Protein AF-A0A0R1K5S3-F1 (afdb_monomer)

Sequence (191 aa):
MNSLLDLNTSNKFGFLIVGIFLMSLLTSMNFLKNDAQYNEYFMQKISNYWLYFIMQALTLFLVTLFSAIVVFLFSFMLSSDIIVDLVAIMSLATTGFVGVGIAFLCKPQWNKHPYAGQMGIILLVYVALAGSSIDLLHYVSWFLPPVSQMITIFQEQTSIRALIPTAIQQFVYACVLIVLSGTFYEKKLSN

Mean predicted aligned error: 9.56 Å

pLDDT: mean 73.59, std 13.98, range [34.41, 93.06]

Structure (mmCIF, N/CA/C/O backbone):
data_AF-A0A0R1K5S3-F1
#
_entry.id   AF-A0A0R1K5S3-F1
#
loop_
_atom_site.group_PDB
_atom_site.id
_atom_site.type_symbol
_atom_site.label_atom_id
_atom_site.label_alt_id
_atom_site.label_comp_id
_atom_site.label_asym_id
_atom_site.label_entity_id
_atom_site.label_seq_id
_atom_site.pdbx_PDB_ins_code
_atom_site.Cartn_x
_atom_site.Cartn_y
_atom_site.Cartn_z
_atom_site.occupancy
_atom_site.B_iso_or_equiv
_atom_site.auth_seq_id
_atom_site.auth_comp_id
_atom_site.auth_asym_id
_atom_site.auth_atom_id
_atom_site.pdbx_PDB_model_num
ATOM 1 N N . MET A 1 1 ? 33.961 11.547 -7.024 1.00 34.41 1 MET A N 1
ATOM 2 C CA . MET A 1 1 ? 32.799 11.925 -6.195 1.00 34.41 1 MET A 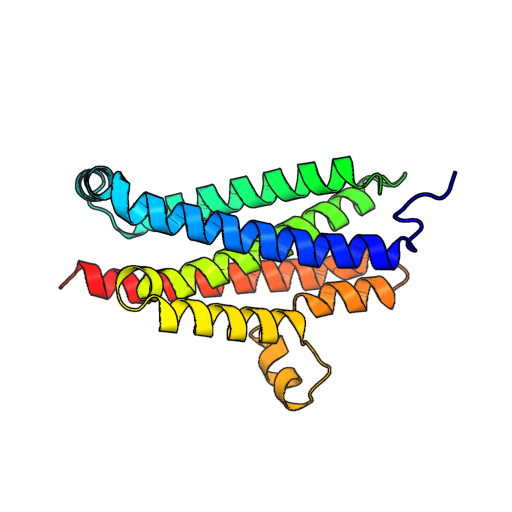CA 1
ATOM 3 C C . MET A 1 1 ? 31.857 10.733 -6.239 1.00 34.41 1 MET A C 1
ATOM 5 O O . MET A 1 1 ? 31.110 10.590 -7.194 1.00 34.41 1 MET A O 1
ATOM 9 N N . ASN A 1 2 ? 32.039 9.788 -5.313 1.00 36.25 2 ASN A N 1
ATOM 10 C CA . ASN A 1 2 ? 31.316 8.516 -5.326 1.00 36.25 2 ASN A CA 1
ATOM 11 C C . ASN A 1 2 ? 29.890 8.777 -4.844 1.00 36.25 2 ASN A C 1
ATOM 13 O O . ASN A 1 2 ? 29.675 9.081 -3.672 1.00 36.25 2 ASN A O 1
ATOM 17 N N . SER A 1 3 ? 28.943 8.727 -5.780 1.00 43.19 3 SER A N 1
ATOM 18 C CA . SER A 1 3 ? 27.515 8.779 -5.491 1.00 43.19 3 SER A CA 1
ATOM 19 C C . SER A 1 3 ? 27.174 7.612 -4.568 1.00 43.19 3 SER A C 1
ATOM 21 O O . SER A 1 3 ? 27.346 6.454 -4.938 1.00 43.19 3 SER A O 1
ATOM 23 N N . LEU A 1 4 ? 26.694 7.910 -3.363 1.00 39.56 4 LEU A N 1
ATOM 24 C CA . LEU A 1 4 ? 26.298 6.919 -2.356 1.00 39.56 4 LEU A CA 1
ATOM 25 C C . LEU A 1 4 ? 25.154 5.986 -2.818 1.00 39.56 4 LEU A C 1
ATOM 27 O O . LEU A 1 4 ? 24.804 5.067 -2.087 1.00 39.56 4 LEU A O 1
ATOM 31 N N . LEU A 1 5 ? 24.602 6.173 -4.026 1.00 46.44 5 LEU A N 1
ATOM 32 C CA . LEU A 1 5 ? 23.555 5.342 -4.631 1.00 46.44 5 LEU A CA 1
ATOM 33 C C . LEU A 1 5 ? 23.748 5.195 -6.156 1.00 46.44 5 LEU A C 1
ATOM 35 O O . LEU A 1 5 ? 22.834 5.464 -6.944 1.00 46.44 5 LEU A O 1
ATOM 39 N N . ASP A 1 6 ? 24.918 4.732 -6.602 1.00 47.91 6 ASP A N 1
ATOM 40 C CA . ASP A 1 6 ? 25.118 4.294 -7.997 1.00 47.91 6 ASP A CA 1
ATOM 41 C C . ASP A 1 6 ? 24.520 2.892 -8.244 1.00 47.91 6 ASP A C 1
ATOM 43 O O . ASP A 1 6 ? 25.167 1.942 -8.676 1.00 47.91 6 ASP A O 1
ATOM 47 N N . LEU A 1 7 ? 23.254 2.734 -7.854 1.00 58.88 7 LEU A N 1
ATOM 48 C CA . LEU A 1 7 ? 22.485 1.516 -8.069 1.00 58.88 7 LEU A CA 1
ATOM 49 C C . LEU A 1 7 ? 21.918 1.503 -9.491 1.00 58.88 7 LEU A C 1
ATOM 51 O O . LEU A 1 7 ? 21.431 2.526 -9.986 1.00 58.88 7 LEU A O 1
ATOM 55 N N . ASN A 1 8 ? 21.919 0.317 -10.103 1.00 66.06 8 ASN A N 1
ATOM 56 C CA . ASN A 1 8 ? 21.232 0.055 -11.365 1.00 66.06 8 ASN A CA 1
ATOM 57 C C . ASN A 1 8 ? 19.755 0.497 -11.263 1.00 66.06 8 ASN A C 1
ATOM 59 O O . ASN A 1 8 ? 19.137 0.353 -10.203 1.00 66.06 8 ASN A O 1
ATOM 63 N N . THR A 1 9 ? 19.181 1.038 -12.340 1.00 67.19 9 THR A N 1
ATOM 64 C CA . THR A 1 9 ? 17.807 1.588 -12.376 1.00 67.19 9 THR A CA 1
ATOM 65 C C . THR A 1 9 ? 16.760 0.582 -11.896 1.00 67.19 9 THR A C 1
ATOM 67 O O . THR A 1 9 ? 15.819 0.957 -11.200 1.00 67.19 9 THR A O 1
ATOM 70 N N . SER A 1 10 ? 16.986 -0.706 -12.169 1.00 66.56 10 SER A N 1
ATOM 71 C CA . SER A 1 10 ? 16.173 -1.818 -11.665 1.00 66.56 10 SER A CA 1
ATOM 72 C C . SER A 1 10 ? 16.149 -1.920 -10.133 1.00 66.56 10 SER A C 1
ATOM 74 O O . SER A 1 10 ? 15.085 -2.010 -9.518 1.00 66.56 10 SER A O 1
ATOM 76 N N . ASN A 1 11 ? 17.311 -1.794 -9.489 1.00 68.69 11 ASN A N 1
ATOM 77 C CA . ASN A 1 11 ? 17.414 -1.838 -8.031 1.00 68.69 11 ASN A CA 1
ATOM 78 C C . ASN A 1 11 ? 16.800 -0.587 -7.392 1.00 68.69 11 ASN A C 1
ATOM 80 O O . ASN A 1 11 ? 16.129 -0.693 -6.368 1.00 68.69 11 ASN A O 1
ATOM 84 N N . LYS A 1 12 ? 16.981 0.589 -8.011 1.00 71.75 12 LYS A N 1
ATOM 85 C CA . LYS A 1 12 ? 16.368 1.847 -7.549 1.00 71.75 12 LYS A CA 1
ATOM 86 C C . LYS A 1 12 ? 14.846 1.744 -7.517 1.00 71.75 12 LYS A C 1
ATOM 88 O O . LYS A 1 12 ? 14.242 2.071 -6.500 1.00 71.75 12 LYS A O 1
ATOM 93 N N . PHE A 1 13 ? 14.237 1.223 -8.579 1.00 73.81 13 PHE A N 1
ATOM 94 C CA . PHE A 1 13 ? 12.790 1.033 -8.632 1.00 73.81 13 PHE A CA 1
ATOM 95 C C . PHE A 1 13 ? 12.287 0.020 -7.595 1.00 73.81 13 PHE A C 1
ATOM 97 O O . PHE A 1 13 ? 11.309 0.291 -6.902 1.00 73.81 13 PHE A O 1
ATOM 104 N N . GLY A 1 14 ? 12.998 -1.098 -7.401 1.00 74.75 14 GLY A N 1
ATOM 105 C CA . GLY A 1 14 ? 12.676 -2.064 -6.345 1.00 74.75 14 GLY A CA 1
ATOM 106 C C . GLY A 1 14 ? 12.698 -1.447 -4.941 1.00 74.75 14 GLY A C 1
ATOM 107 O O . GLY A 1 14 ? 11.768 -1.648 -4.159 1.00 74.75 14 GLY A O 1
ATOM 108 N N . PHE A 1 15 ? 13.707 -0.624 -4.633 1.00 78.25 15 PHE A N 1
ATOM 109 C CA . PHE A 1 15 ? 13.763 0.112 -3.365 1.00 78.25 15 PHE A CA 1
ATOM 110 C C . PHE A 1 15 ? 12.626 1.129 -3.218 1.00 78.25 15 PHE A C 1
ATOM 112 O O . PHE A 1 15 ? 12.093 1.271 -2.119 1.00 78.25 15 PHE A O 1
ATOM 119 N N . LEU A 1 16 ? 12.222 1.807 -4.296 1.00 83.75 16 LEU A N 1
ATOM 120 C CA . LEU A 1 16 ? 11.095 2.746 -4.270 1.00 83.75 16 LEU A CA 1
ATOM 121 C C . LEU A 1 16 ? 9.767 2.034 -3.996 1.00 83.75 16 LEU A C 1
ATOM 123 O O . LEU A 1 16 ? 8.981 2.529 -3.192 1.00 83.75 16 LEU A O 1
ATOM 127 N N . ILE A 1 17 ? 9.546 0.858 -4.592 1.00 83.12 17 ILE A N 1
ATOM 128 C CA . ILE A 1 17 ? 8.372 0.010 -4.333 1.00 83.12 17 ILE A CA 1
ATOM 129 C C . ILE A 1 17 ? 8.308 -0.385 -2.851 1.00 83.12 17 ILE A C 1
ATOM 131 O O . ILE A 1 17 ? 7.287 -0.178 -2.193 1.00 83.12 17 ILE A O 1
ATOM 135 N N . VAL A 1 18 ? 9.398 -0.922 -2.292 1.00 82.31 18 VAL A N 1
ATOM 136 C CA . VAL A 1 18 ? 9.433 -1.319 -0.872 1.00 82.31 18 VAL A CA 1
ATOM 137 C C . VAL A 1 18 ? 9.291 -0.098 0.041 1.00 82.31 18 VAL A C 1
ATOM 139 O O . VAL A 1 18 ? 8.560 -0.136 1.031 1.00 82.31 18 VAL A O 1
ATOM 142 N N . GLY A 1 19 ? 9.957 1.003 -0.307 1.00 82.19 19 GLY A N 1
ATOM 143 C CA . GLY A 1 19 ? 9.910 2.253 0.440 1.00 82.19 19 GLY A CA 1
ATOM 144 C C . GLY A 1 19 ? 8.501 2.830 0.508 1.00 82.19 19 GLY A C 1
ATOM 145 O O . GLY A 1 19 ? 8.025 3.138 1.600 1.00 82.19 19 GLY A O 1
ATOM 146 N N . ILE A 1 20 ? 7.799 2.923 -0.626 1.00 88.06 20 ILE A N 1
ATOM 147 C CA . ILE A 1 20 ? 6.444 3.477 -0.650 1.00 88.06 20 ILE A CA 1
ATOM 148 C C . ILE A 1 20 ? 5.429 2.558 0.022 1.00 88.06 20 ILE A C 1
ATOM 150 O O . ILE A 1 20 ? 4.524 3.045 0.698 1.00 88.06 20 ILE A O 1
ATOM 154 N N . PHE A 1 21 ? 5.612 1.241 -0.091 1.00 86.75 21 PHE A N 1
ATOM 155 C CA . PHE A 1 21 ? 4.811 0.266 0.638 1.00 86.75 21 PHE A CA 1
ATOM 156 C C . PHE A 1 21 ? 4.902 0.495 2.153 1.00 86.75 21 PHE A C 1
ATOM 158 O O . PHE A 1 21 ? 3.881 0.689 2.816 1.00 86.75 21 PHE A O 1
ATOM 165 N N . LEU A 1 22 ? 6.124 0.529 2.698 1.00 84.81 22 LEU A N 1
ATOM 166 C CA . LEU A 1 22 ? 6.355 0.722 4.132 1.00 84.81 22 LEU A CA 1
ATOM 167 C C . LEU A 1 22 ? 5.925 2.114 4.601 1.00 84.81 22 LEU A C 1
ATOM 169 O O . LEU A 1 22 ? 5.282 2.239 5.642 1.00 84.81 22 LEU A O 1
ATOM 173 N N . MET A 1 23 ? 6.235 3.159 3.831 1.00 86.56 23 MET A N 1
ATOM 174 C CA . MET A 1 23 ? 5.842 4.532 4.152 1.00 86.56 23 MET A CA 1
ATOM 175 C C . MET A 1 23 ? 4.318 4.669 4.205 1.00 86.56 23 MET A C 1
ATOM 177 O O . MET A 1 23 ? 3.783 5.227 5.165 1.00 86.56 23 MET A O 1
ATOM 181 N N . SER A 1 24 ? 3.617 4.124 3.209 1.00 89.50 24 SER A N 1
ATOM 182 C CA . SER A 1 24 ? 2.156 4.114 3.155 1.00 89.50 24 SER A CA 1
ATOM 183 C C . SER A 1 24 ? 1.547 3.348 4.327 1.00 89.50 24 SER A C 1
ATOM 185 O O . SER A 1 24 ? 0.648 3.862 4.996 1.00 89.50 24 SER A O 1
ATOM 187 N N . LEU A 1 25 ? 2.063 2.151 4.617 1.00 87.56 25 LEU A N 1
ATOM 188 C CA . LEU A 1 25 ? 1.632 1.331 5.745 1.00 87.56 25 LEU A CA 1
ATOM 189 C C . LEU A 1 25 ? 1.747 2.122 7.056 1.00 87.56 25 LEU A C 1
ATOM 191 O O . LEU A 1 25 ? 0.748 2.318 7.742 1.00 87.56 25 LEU A O 1
ATOM 195 N N . LEU A 1 26 ? 2.938 2.635 7.378 1.00 86.25 26 LEU A N 1
ATOM 196 C CA . LEU A 1 26 ? 3.192 3.362 8.626 1.00 86.25 26 LEU A CA 1
ATOM 197 C C . LEU A 1 26 ? 2.354 4.643 8.740 1.00 86.25 26 LEU A C 1
ATOM 199 O O . LEU A 1 26 ? 1.813 4.939 9.807 1.00 86.25 26 LEU A O 1
ATOM 203 N N . THR A 1 27 ? 2.201 5.382 7.639 1.00 86.81 27 THR A N 1
ATOM 204 C CA . THR A 1 27 ? 1.384 6.603 7.600 1.00 86.81 27 THR A CA 1
ATOM 205 C C . THR A 1 27 ? -0.088 6.280 7.838 1.00 86.81 27 THR A C 1
ATOM 207 O O . THR A 1 27 ? -0.738 6.923 8.661 1.00 86.81 27 THR A O 1
ATOM 210 N N . SER A 1 28 ? -0.598 5.234 7.187 1.00 88.81 28 SER A N 1
ATOM 211 C CA . SER A 1 28 ? -1.982 4.777 7.336 1.00 88.81 28 SER A CA 1
ATOM 212 C C . SER A 1 28 ? -2.260 4.274 8.744 1.00 88.81 28 SER A C 1
ATOM 214 O O . SER A 1 28 ? -3.296 4.592 9.322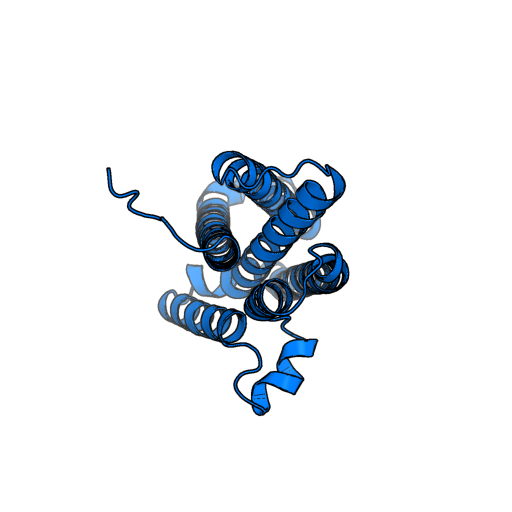 1.00 88.81 28 SER A O 1
ATOM 216 N N . MET A 1 29 ? -1.312 3.544 9.335 1.00 84.81 29 MET A N 1
ATOM 217 C CA . MET A 1 29 ? -1.401 3.110 10.726 1.00 84.81 29 MET A CA 1
ATOM 218 C C . MET A 1 29 ? -1.521 4.295 11.680 1.00 84.81 29 MET A C 1
ATOM 220 O O . MET A 1 29 ? -2.403 4.317 12.538 1.00 84.81 29 MET A O 1
ATOM 224 N N . ASN A 1 30 ? -0.641 5.285 11.525 1.00 84.81 30 ASN A N 1
ATOM 225 C CA . ASN A 1 30 ? -0.634 6.464 12.379 1.00 84.81 30 ASN A CA 1
ATOM 226 C C . ASN A 1 30 ? -1.929 7.274 12.216 1.00 84.81 30 ASN A C 1
ATOM 228 O O . ASN A 1 30 ? -2.552 7.651 13.206 1.00 84.81 30 ASN A O 1
ATOM 232 N N . PHE A 1 31 ? -2.380 7.470 10.975 1.00 86.94 31 PHE A N 1
ATOM 233 C CA . PHE A 1 31 ? -3.637 8.151 10.674 1.00 86.94 31 PHE A CA 1
ATOM 234 C C . PHE A 1 31 ? -4.830 7.461 11.342 1.00 86.94 31 PHE A C 1
ATOM 236 O O . PHE A 1 31 ? -5.553 8.093 12.103 1.00 86.94 31 PHE A O 1
ATOM 243 N N . LEU A 1 32 ? -5.006 6.157 11.120 1.00 84.94 32 LEU A N 1
ATOM 244 C CA . LEU A 1 32 ? -6.137 5.395 11.655 1.00 84.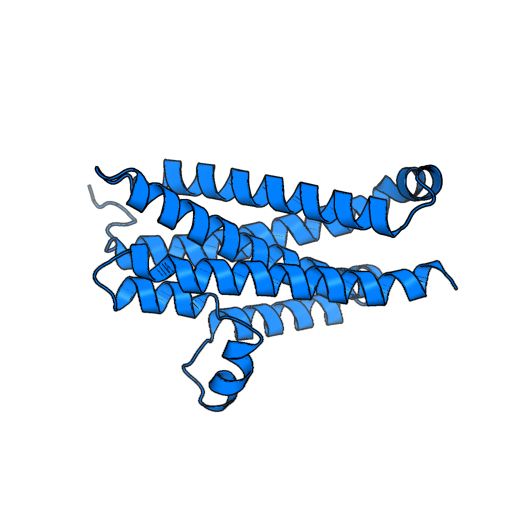94 32 LEU A CA 1
ATOM 245 C C . LEU A 1 32 ? -6.119 5.305 13.189 1.00 84.94 32 LEU A C 1
ATOM 247 O O . LEU A 1 32 ? -7.183 5.280 13.809 1.00 84.94 32 LEU A O 1
ATOM 251 N N . LYS A 1 33 ? -4.931 5.263 13.806 1.00 79.88 33 LYS A N 1
ATOM 252 C CA . LYS A 1 33 ? -4.784 5.308 15.265 1.00 79.88 33 LYS A CA 1
ATOM 253 C C . LYS A 1 33 ? -5.214 6.664 15.825 1.00 79.88 33 LYS A C 1
ATOM 255 O O . LYS A 1 33 ? -5.995 6.702 16.771 1.00 79.88 33 LYS A O 1
ATOM 260 N N . ASN A 1 34 ? -4.729 7.757 15.241 1.00 81.00 34 ASN A N 1
ATOM 261 C CA . ASN A 1 34 ? -5.038 9.106 15.715 1.00 81.00 34 ASN A CA 1
ATOM 262 C C . ASN A 1 34 ? -6.508 9.459 15.463 1.00 81.00 34 ASN A C 1
ATOM 264 O O . ASN A 1 34 ? -7.170 10.015 16.332 1.00 81.00 34 ASN A O 1
ATOM 268 N N . ASP A 1 35 ? -7.052 9.077 14.312 1.00 79.62 35 ASP A N 1
ATOM 269 C CA . ASP A 1 35 ? -8.457 9.299 13.971 1.00 79.62 35 ASP A CA 1
ATOM 270 C C . ASP A 1 35 ? -9.401 8.588 14.959 1.00 79.62 35 ASP A C 1
ATOM 272 O O . ASP A 1 35 ? -10.379 9.174 15.416 1.00 79.62 35 ASP A O 1
ATOM 276 N N . ALA A 1 36 ? -9.045 7.379 15.410 1.00 73.88 36 ALA A N 1
ATOM 277 C CA . ALA A 1 36 ? -9.791 6.681 16.459 1.00 73.88 36 ALA A CA 1
ATOM 278 C C . ALA A 1 36 ? -9.719 7.365 17.839 1.00 73.88 36 ALA A C 1
ATOM 280 O O . ALA A 1 36 ? -10.619 7.167 18.645 1.00 73.88 36 ALA A O 1
ATOM 281 N N . GLN A 1 37 ? -8.663 8.131 18.135 1.00 71.56 37 GLN A N 1
ATOM 282 C CA . GLN A 1 37 ? -8.491 8.808 19.429 1.00 71.56 37 GLN A CA 1
ATOM 283 C C . GLN A 1 37 ? -9.123 10.202 19.469 1.00 71.56 37 GLN A C 1
ATOM 285 O O . GLN A 1 37 ? -9.643 10.608 20.503 1.00 71.56 37 GLN A O 1
ATOM 290 N N . TYR A 1 38 ? -9.055 10.949 18.366 1.00 73.38 38 TYR A N 1
ATOM 291 C CA . TYR A 1 38 ? -9.426 12.366 18.342 1.00 73.38 38 TYR A CA 1
ATOM 292 C C . TYR A 1 38 ? -10.763 12.645 17.651 1.00 73.38 38 TYR A C 1
ATOM 294 O O . TYR A 1 38 ? -11.343 13.707 17.870 1.00 73.38 38 TYR A O 1
ATOM 302 N N . ASN A 1 39 ? -11.271 11.719 16.832 1.00 70.38 39 ASN A N 1
ATOM 303 C CA . ASN A 1 39 ? -12.398 11.985 15.936 1.00 70.38 39 ASN A CA 1
ATOM 304 C C . ASN A 1 39 ? -13.704 11.269 16.330 1.00 70.38 39 ASN A C 1
ATOM 306 O O . ASN A 1 39 ? -14.656 11.248 15.545 1.00 70.38 39 ASN A O 1
ATOM 310 N N . GLU A 1 40 ? -13.796 10.742 17.561 1.00 64.38 40 GLU A N 1
ATOM 3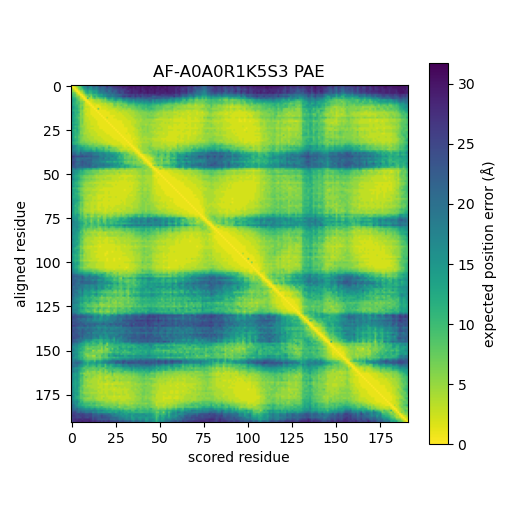11 C CA . GLU A 1 40 ? -15.019 10.111 18.097 1.00 64.38 40 GLU A CA 1
ATOM 312 C C . GLU A 1 40 ? -16.250 11.027 17.970 1.00 64.38 40 GLU A C 1
ATOM 314 O O . GLU A 1 40 ? -17.328 10.583 17.574 1.00 64.38 40 GLU A O 1
ATOM 319 N N . TYR A 1 41 ? -16.082 12.333 18.201 1.00 57.19 41 TYR A N 1
ATOM 320 C CA . TYR A 1 41 ? -17.155 13.325 18.069 1.00 57.19 41 TYR A CA 1
ATOM 321 C C . TYR A 1 41 ? -17.654 13.499 16.626 1.00 57.19 41 TYR A C 1
ATOM 323 O O . TYR A 1 41 ? -18.839 13.746 16.396 1.00 57.19 41 TYR A O 1
ATOM 331 N N . PHE A 1 42 ? -16.773 13.358 15.632 1.00 61.78 42 PHE A N 1
ATOM 332 C CA . PHE A 1 42 ? -17.139 13.466 14.216 1.00 61.78 42 PHE A CA 1
ATOM 333 C C . PHE A 1 42 ? -17.896 12.218 13.750 1.00 61.78 42 PHE A C 1
ATOM 335 O O . PHE A 1 42 ? -18.870 12.313 13.000 1.00 61.78 42 PHE A O 1
ATOM 342 N N . MET A 1 43 ? -17.501 11.056 14.276 1.00 62.12 43 MET A N 1
ATOM 343 C CA . MET A 1 43 ? -18.184 9.784 14.063 1.00 62.12 43 MET A CA 1
ATOM 344 C C . MET A 1 43 ? -19.614 9.802 14.628 1.00 62.12 43 MET A C 1
ATOM 346 O O . MET A 1 43 ? -20.551 9.389 13.944 1.00 62.12 43 MET A O 1
ATOM 350 N N . GLN A 1 44 ? -19.801 10.367 15.827 1.00 60.50 44 GLN A N 1
ATOM 351 C CA . GLN A 1 44 ? -21.125 10.563 16.431 1.00 60.50 44 GLN A CA 1
ATOM 352 C C . GLN A 1 44 ? -22.009 11.522 15.617 1.00 60.50 44 GLN A C 1
ATOM 354 O O . GLN A 1 44 ? -23.215 11.310 15.512 1.00 60.50 44 GLN A O 1
ATOM 359 N N . LYS A 1 45 ? -21.421 12.554 14.997 1.00 63.41 45 LYS A N 1
ATOM 360 C CA . LYS A 1 45 ? -22.160 13.575 14.237 1.00 63.41 45 LYS A CA 1
ATOM 361 C C . LYS A 1 45 ? -22.624 13.106 12.854 1.00 63.41 45 LYS A C 1
ATOM 363 O O . LYS A 1 45 ? -23.682 13.525 12.399 1.00 63.41 45 LYS A O 1
ATOM 368 N N . ILE A 1 46 ? -21.846 12.256 12.180 1.00 67.25 46 ILE A N 1
ATOM 369 C CA . ILE A 1 46 ? -22.200 11.716 10.855 1.00 67.25 46 ILE A CA 1
ATOM 370 C C . ILE A 1 46 ? -23.266 10.615 10.966 1.00 67.25 46 ILE A C 1
ATOM 372 O O . ILE A 1 46 ? -24.027 10.412 10.022 1.00 67.25 46 ILE A O 1
ATOM 376 N N . SER A 1 47 ? -23.362 9.918 12.107 1.00 70.56 47 SER A N 1
ATOM 377 C CA . SER A 1 47 ? -24.314 8.819 12.389 1.00 70.56 47 SER A CA 1
ATOM 378 C C . SER A 1 47 ? -24.303 7.641 11.394 1.00 70.56 47 SER A C 1
ATOM 380 O O . SER A 1 47 ? -25.063 6.691 11.545 1.00 70.56 47 SER A O 1
ATOM 382 N N . ASN A 1 48 ? -23.420 7.669 10.392 1.00 79.31 48 ASN A N 1
ATOM 383 C CA . ASN A 1 48 ? -23.290 6.661 9.350 1.00 79.31 48 ASN A CA 1
ATOM 384 C C . ASN A 1 48 ? -21.857 6.116 9.328 1.00 79.31 48 ASN A C 1
ATOM 386 O O . ASN A 1 48 ? -20.915 6.792 8.903 1.00 79.31 48 ASN A O 1
ATOM 390 N N . TYR A 1 49 ? -21.719 4.866 9.774 1.00 79.69 49 TYR A N 1
ATOM 391 C CA . TYR A 1 49 ? -20.452 4.144 9.833 1.00 79.69 49 TYR A CA 1
ATOM 392 C C . TYR A 1 49 ? -19.793 4.003 8.452 1.00 79.69 49 TYR A C 1
ATOM 394 O O . TYR A 1 49 ? -18.613 4.321 8.300 1.00 79.69 49 TYR A O 1
ATOM 402 N N . TRP A 1 50 ? -20.554 3.576 7.440 1.00 80.50 50 TRP A N 1
ATOM 403 C CA . TRP A 1 50 ? -20.041 3.329 6.091 1.00 80.50 50 TRP A CA 1
ATOM 404 C C . TRP A 1 50 ? -19.539 4.600 5.422 1.00 80.50 50 TRP A C 1
ATOM 406 O O . TRP A 1 50 ? -18.489 4.583 4.786 1.00 80.50 50 TRP A O 1
ATOM 416 N N . LEU A 1 51 ? -20.243 5.718 5.606 1.00 82.19 51 LEU A N 1
ATOM 417 C CA . LEU A 1 51 ? -19.812 6.999 5.053 1.00 82.19 51 LEU A CA 1
ATOM 418 C C . LEU A 1 51 ? -18.491 7.451 5.686 1.00 82.19 51 LEU A C 1
ATOM 420 O O . LEU A 1 51 ? -17.565 7.824 4.972 1.00 82.19 51 LEU A O 1
ATOM 424 N N . TYR A 1 52 ? -18.367 7.350 7.010 1.00 83.44 52 TYR A N 1
ATOM 425 C CA . TYR A 1 52 ? -17.119 7.662 7.710 1.00 83.44 52 TYR A CA 1
ATOM 426 C C . TYR A 1 52 ? -15.964 6.740 7.284 1.00 83.44 52 TYR A C 1
ATOM 428 O O . TYR A 1 52 ? -14.860 7.209 7.004 1.00 83.44 52 TYR A O 1
ATOM 436 N N . PHE A 1 53 ? -16.228 5.438 7.167 1.00 84.81 53 PHE A N 1
ATOM 437 C CA . PHE A 1 53 ? -15.254 4.446 6.719 1.00 84.81 53 PHE A CA 1
ATOM 438 C C . PHE A 1 53 ? -14.753 4.716 5.291 1.00 84.81 53 PHE A C 1
ATOM 440 O O . PHE A 1 53 ? -13.547 4.714 5.040 1.00 84.81 53 PHE A O 1
ATOM 447 N N . ILE A 1 54 ? -15.665 5.017 4.361 1.00 86.56 54 ILE A N 1
ATOM 448 C CA . ILE A 1 54 ? -15.323 5.359 2.975 1.00 86.56 54 ILE A CA 1
ATOM 449 C C . ILE A 1 54 ? -14.488 6.643 2.925 1.00 86.56 54 ILE A C 1
ATOM 451 O O . ILE A 1 54 ? -13.516 6.701 2.174 1.00 86.56 54 ILE A O 1
ATOM 455 N N . MET A 1 55 ? -14.800 7.648 3.749 1.00 88.50 55 MET A N 1
ATOM 456 C CA . MET A 1 55 ? -14.023 8.894 3.799 1.00 88.50 55 MET A CA 1
ATOM 457 C C . MET A 1 55 ? -12.598 8.681 4.328 1.00 88.50 55 MET A C 1
ATOM 459 O O . MET A 1 55 ? -11.658 9.269 3.788 1.00 88.50 55 MET A O 1
ATOM 463 N N . GLN A 1 56 ? -12.402 7.805 5.322 1.00 88.94 56 GLN A N 1
ATOM 464 C CA . GLN A 1 56 ? -11.060 7.398 5.765 1.00 88.94 56 GLN A CA 1
ATOM 465 C C . GLN A 1 56 ? -10.280 6.736 4.620 1.00 88.94 56 GLN A C 1
ATOM 467 O O . GLN A 1 56 ? -9.133 7.102 4.357 1.00 88.94 56 GLN A O 1
ATOM 472 N N . ALA A 1 57 ? -10.903 5.778 3.923 1.00 89.44 57 ALA A N 1
ATOM 473 C CA . ALA A 1 57 ? -10.269 5.059 2.821 1.00 89.44 57 ALA A CA 1
ATOM 474 C C . ALA A 1 57 ? -9.910 5.998 1.657 1.00 89.44 57 ALA A C 1
ATOM 476 O O . ALA A 1 57 ? -8.796 5.935 1.139 1.00 89.44 57 ALA A O 1
ATOM 477 N N . LEU A 1 58 ? -10.814 6.915 1.297 1.00 91.44 58 LEU A N 1
ATOM 478 C CA . LEU A 1 58 ? -10.596 7.927 0.262 1.00 91.44 58 LEU A CA 1
ATOM 479 C C . LEU A 1 58 ? -9.440 8.867 0.625 1.00 91.44 58 LEU A C 1
ATOM 481 O O . LEU A 1 58 ? -8.586 9.150 -0.212 1.00 91.44 58 LEU A O 1
ATOM 485 N N . THR A 1 59 ? -9.381 9.321 1.878 1.00 91.81 59 THR A N 1
ATOM 486 C CA . THR A 1 59 ? -8.305 10.202 2.355 1.00 91.81 59 THR A CA 1
ATOM 487 C C . THR A 1 59 ? -6.947 9.514 2.233 1.00 91.81 59 THR A C 1
ATOM 489 O O . THR A 1 59 ? -6.008 10.084 1.682 1.00 91.81 59 THR A O 1
ATOM 492 N N . LEU A 1 60 ? -6.845 8.260 2.680 1.00 92.56 60 LEU A N 1
ATOM 493 C CA . LEU A 1 60 ? -5.605 7.488 2.592 1.00 92.56 60 LEU A CA 1
ATOM 494 C C . LEU A 1 60 ? -5.228 7.139 1.145 1.00 92.56 60 LEU A C 1
ATOM 496 O O . LEU A 1 60 ? -4.046 7.162 0.799 1.00 92.56 60 LEU A O 1
ATOM 500 N N . PHE A 1 61 ? -6.207 6.899 0.272 1.00 92.38 61 PHE A N 1
ATOM 501 C CA . PHE A 1 61 ? -5.968 6.753 -1.164 1.00 92.38 61 PHE A CA 1
ATOM 502 C C . PHE A 1 61 ? -5.362 8.026 -1.781 1.00 92.38 61 PHE A C 1
ATOM 504 O O . PHE A 1 61 ? -4.366 7.959 -2.497 1.00 92.38 61 PHE A O 1
ATOM 511 N N . LEU A 1 62 ? -5.897 9.208 -1.460 1.00 93.06 62 LEU A N 1
ATOM 512 C CA . LEU A 1 62 ? -5.356 10.475 -1.965 1.00 93.06 62 LEU A CA 1
ATOM 513 C C . LEU A 1 62 ? -3.942 10.756 -1.437 1.00 93.06 62 LEU A C 1
ATOM 515 O O . LEU A 1 62 ? -3.071 11.169 -2.202 1.00 93.06 62 LEU A O 1
ATOM 519 N N . VAL A 1 63 ? -3.688 10.492 -0.151 1.00 92.50 63 VAL A N 1
ATOM 520 C CA . VAL A 1 63 ? -2.358 10.665 0.465 1.00 92.50 63 VAL A CA 1
ATOM 521 C C . VAL A 1 63 ? -1.322 9.741 -0.177 1.00 92.50 63 VAL A C 1
ATOM 523 O O . VAL A 1 63 ? -0.190 10.161 -0.430 1.00 92.50 63 VAL A O 1
ATOM 526 N N . THR A 1 64 ? -1.692 8.492 -0.463 1.00 91.75 64 THR A N 1
ATOM 527 C CA . THR A 1 64 ? -0.795 7.527 -1.116 1.00 91.75 64 THR A CA 1
ATOM 528 C C . THR A 1 64 ? -0.527 7.872 -2.570 1.00 91.75 64 THR A C 1
ATOM 530 O O . THR A 1 64 ? 0.628 7.826 -2.990 1.00 91.75 64 THR A O 1
ATOM 533 N N . LEU A 1 65 ? -1.547 8.300 -3.316 1.00 92.69 65 LEU A N 1
ATOM 534 C CA . LEU A 1 65 ? -1.386 8.784 -4.685 1.00 92.69 65 LEU A CA 1
ATOM 535 C C . LEU A 1 65 ? -0.469 10.013 -4.741 1.00 92.69 65 LEU A C 1
ATOM 537 O O . LEU A 1 65 ? 0.462 10.054 -5.544 1.00 92.69 65 LEU A O 1
ATOM 541 N N . PHE A 1 66 ? -0.672 10.983 -3.847 1.00 92.44 66 PHE A N 1
ATOM 542 C CA . PHE A 1 66 ? 0.196 12.156 -3.749 1.00 92.44 66 PHE A CA 1
ATOM 543 C C . PHE A 1 66 ? 1.638 11.764 -3.400 1.00 92.44 66 PHE A C 1
ATOM 545 O O . PHE A 1 66 ? 2.581 12.221 -4.044 1.00 92.44 66 PHE A O 1
ATOM 552 N N . SER A 1 67 ? 1.813 10.862 -2.431 1.00 90.50 67 SER A N 1
ATOM 553 C CA . SER A 1 67 ? 3.133 10.360 -2.038 1.00 90.50 67 SER A CA 1
ATOM 554 C C . SER A 1 67 ? 3.838 9.645 -3.193 1.00 90.50 67 SER A C 1
ATOM 556 O O . SER A 1 67 ? 5.031 9.851 -3.387 1.00 90.50 67 SER A O 1
ATOM 558 N N . ALA A 1 68 ? 3.115 8.865 -4.003 1.00 89.62 68 ALA A N 1
ATOM 559 C CA . ALA A 1 68 ? 3.665 8.194 -5.181 1.00 89.62 68 ALA A CA 1
ATOM 560 C C . ALA A 1 68 ? 4.175 9.181 -6.231 1.00 89.62 68 ALA A C 1
ATOM 562 O O . ALA A 1 68 ? 5.279 9.006 -6.741 1.00 89.62 68 ALA A O 1
ATOM 563 N N . ILE A 1 69 ? 3.415 10.246 -6.499 1.00 89.38 69 ILE A N 1
ATOM 564 C CA . ILE A 1 69 ? 3.833 11.316 -7.414 1.00 89.38 69 ILE A CA 1
ATOM 565 C C . ILE A 1 69 ? 5.106 11.993 -6.895 1.00 89.38 69 ILE A C 1
ATOM 567 O O . ILE A 1 69 ? 6.074 12.138 -7.638 1.00 89.38 69 ILE A O 1
ATOM 571 N N . VAL A 1 70 ? 5.132 12.374 -5.615 1.00 88.9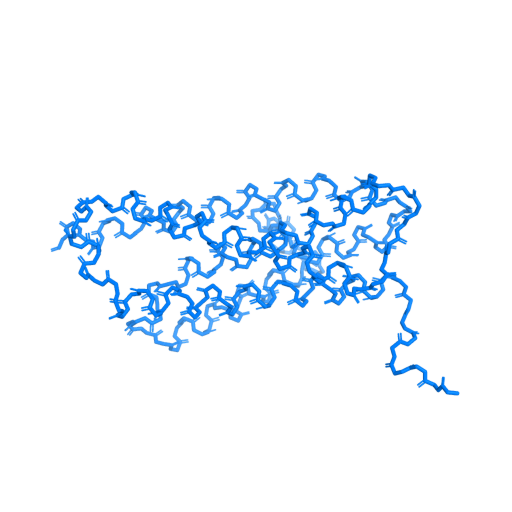4 70 VAL A N 1
ATOM 572 C CA . VAL A 1 70 ? 6.285 13.047 -4.999 1.00 88.94 70 VAL A CA 1
ATOM 573 C C . VAL A 1 70 ? 7.527 12.155 -5.044 1.00 88.94 70 VAL A C 1
ATOM 575 O O . VAL A 1 70 ? 8.574 12.580 -5.529 1.00 88.94 70 VAL A O 1
ATOM 578 N N . VAL A 1 71 ? 7.411 10.905 -4.594 1.00 86.12 71 VAL A N 1
ATOM 579 C CA . VAL A 1 71 ? 8.514 9.932 -4.589 1.00 86.12 71 VAL A CA 1
ATOM 580 C C . VAL A 1 71 ? 9.038 9.688 -6.004 1.00 86.12 71 VAL A C 1
ATOM 582 O O . VAL A 1 71 ? 10.251 9.650 -6.205 1.00 86.12 71 VAL A O 1
ATOM 585 N N . PHE A 1 72 ? 8.150 9.581 -6.995 1.00 84.56 72 PHE A N 1
ATOM 586 C CA . PHE A 1 72 ? 8.547 9.424 -8.388 1.00 84.56 72 PHE A CA 1
ATOM 587 C C . PHE A 1 72 ? 9.324 10.642 -8.908 1.00 84.56 72 PHE A C 1
ATOM 589 O O . PHE A 1 72 ? 10.418 10.475 -9.446 1.00 84.56 72 PHE A O 1
ATOM 596 N N . LEU A 1 73 ? 8.829 11.863 -8.678 1.00 84.19 73 LEU A N 1
ATOM 597 C CA . LEU A 1 73 ? 9.505 13.096 -9.103 1.00 84.19 73 LEU A CA 1
ATOM 598 C C . LEU A 1 73 ? 10.909 13.233 -8.493 1.00 84.19 73 LEU A C 1
ATOM 600 O O . LEU A 1 73 ? 11.854 13.588 -9.195 1.00 84.19 73 LEU A O 1
ATOM 604 N N . PHE A 1 74 ? 11.069 12.896 -7.210 1.00 80.94 74 PHE A N 1
ATOM 605 C CA . PHE A 1 74 ? 12.368 12.941 -6.528 1.00 80.94 74 PHE A CA 1
ATOM 606 C C . PHE A 1 74 ? 13.297 11.768 -6.870 1.00 80.94 74 PHE A C 1
ATOM 608 O O . PHE A 1 74 ? 14.490 11.830 -6.576 1.00 80.94 74 PHE A O 1
ATOM 615 N N . SER A 1 75 ? 12.787 10.711 -7.505 1.00 75.88 75 SER A N 1
ATOM 616 C CA . SER A 1 75 ? 13.605 9.563 -7.913 1.00 75.88 75 SER A CA 1
ATOM 617 C C . SER A 1 75 ? 14.477 9.824 -9.146 1.00 75.88 75 SER A C 1
ATOM 619 O O . SER A 1 75 ? 15.348 9.009 -9.451 1.00 75.88 75 SER A O 1
ATOM 621 N N . PHE A 1 76 ? 14.251 10.936 -9.860 1.00 68.56 76 PHE A N 1
ATOM 622 C CA . PHE A 1 76 ? 14.905 11.275 -11.132 1.00 68.56 76 PHE A CA 1
ATOM 623 C C . PHE A 1 76 ? 14.792 10.182 -12.218 1.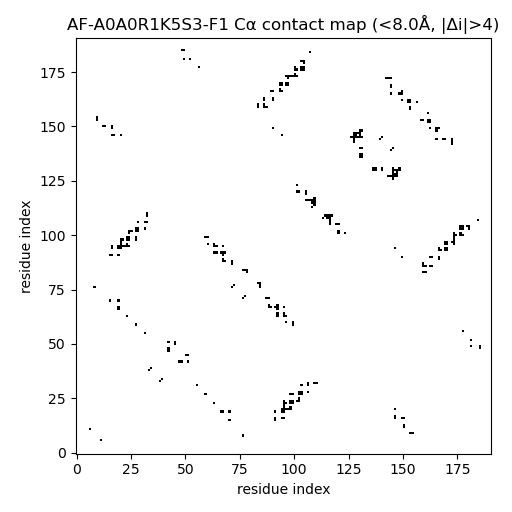00 68.56 76 PHE A C 1
ATOM 625 O O . PHE A 1 76 ? 15.575 10.172 -13.165 1.00 68.56 76 PHE A O 1
ATOM 632 N N . MET A 1 77 ? 13.808 9.278 -12.126 1.00 68.44 77 MET A N 1
ATOM 633 C CA . MET A 1 77 ? 13.542 8.230 -13.127 1.00 68.44 77 MET A CA 1
ATOM 634 C C . MET A 1 77 ? 12.669 8.712 -14.302 1.00 68.44 77 MET A C 1
ATOM 636 O O . MET A 1 77 ? 11.973 7.907 -14.914 1.00 68.44 77 MET A O 1
ATOM 640 N N . LEU A 1 78 ? 12.694 10.012 -14.610 1.00 70.31 78 LEU A N 1
ATOM 641 C CA . LEU A 1 78 ? 11.898 10.605 -15.688 1.00 70.31 78 LEU A CA 1
ATOM 642 C C . LEU A 1 78 ? 12.327 10.034 -17.044 1.00 70.31 78 LEU A C 1
ATOM 644 O O . LEU A 1 78 ? 13.500 10.114 -17.420 1.00 70.31 78 LEU A O 1
ATOM 648 N N . SER A 1 79 ? 11.372 9.458 -17.767 1.00 71.00 79 SER A N 1
ATOM 649 C CA . SER A 1 79 ? 11.566 8.960 -19.124 1.00 71.00 79 SER A CA 1
ATOM 650 C C . SER A 1 79 ? 11.184 10.017 -20.163 1.00 71.00 79 SER A C 1
ATOM 652 O O . SER A 1 79 ? 10.505 10.999 -19.876 1.00 71.00 79 SER A O 1
ATOM 654 N N . SER A 1 80 ? 11.603 9.815 -21.414 1.00 71.25 80 SER A N 1
ATOM 655 C CA . SER A 1 80 ? 11.128 10.624 -22.544 1.00 71.25 80 SER A CA 1
ATOM 656 C C . SER A 1 80 ? 9.687 10.289 -22.952 1.00 71.25 80 SER A C 1
ATOM 658 O O . SER A 1 80 ? 9.045 11.094 -23.626 1.00 71.25 80 SER A O 1
ATOM 660 N N . ASP A 1 81 ? 9.171 9.120 -22.551 1.00 79.00 81 ASP A N 1
ATOM 661 C CA . ASP A 1 81 ? 7.790 8.691 -22.790 1.00 79.00 81 ASP A CA 1
ATOM 662 C C . ASP A 1 81 ? 6.932 8.890 -21.528 1.00 79.00 81 ASP A C 1
ATOM 664 O O . ASP A 1 81 ? 7.081 8.181 -20.532 1.00 79.00 81 ASP A O 1
ATOM 668 N N . ILE A 1 82 ? 5.969 9.814 -21.604 1.00 81.00 82 ILE A N 1
ATOM 669 C CA . ILE A 1 82 ? 5.015 10.133 -20.526 1.00 81.00 82 ILE A CA 1
ATOM 670 C C . ILE A 1 82 ? 4.222 8.892 -20.082 1.00 81.00 82 ILE A C 1
ATOM 672 O O . ILE A 1 82 ? 3.842 8.773 -18.916 1.00 81.00 82 ILE A O 1
ATOM 676 N N . ILE A 1 83 ? 3.968 7.942 -20.989 1.00 81.62 83 ILE A N 1
ATOM 677 C CA . ILE A 1 83 ? 3.223 6.717 -20.669 1.00 81.62 83 ILE A CA 1
ATOM 678 C C . ILE A 1 83 ? 4.020 5.851 -19.689 1.00 81.62 83 ILE A C 1
ATOM 680 O O . ILE A 1 83 ? 3.439 5.231 -18.799 1.00 81.62 83 ILE A O 1
ATOM 684 N N . VAL A 1 84 ? 5.344 5.809 -19.831 1.00 79.12 84 VAL A N 1
ATOM 685 C CA . VAL A 1 84 ? 6.227 5.031 -18.955 1.00 79.12 84 VAL A CA 1
ATOM 686 C C . VAL A 1 84 ? 6.210 5.603 -17.538 1.00 79.12 84 VAL A C 1
ATOM 688 O O . VAL A 1 84 ? 6.042 4.851 -16.577 1.00 79.12 84 VAL A O 1
ATOM 691 N N . ASP A 1 85 ? 6.284 6.927 -17.424 1.00 82.25 85 ASP A N 1
ATOM 692 C CA . ASP A 1 85 ? 6.226 7.635 -16.144 1.00 82.25 85 ASP A CA 1
ATOM 693 C C . ASP A 1 85 ? 4.878 7.420 -15.444 1.00 82.25 85 ASP A C 1
ATOM 695 O O . ASP A 1 85 ? 4.820 7.129 -14.248 1.00 82.25 85 ASP A O 1
ATOM 699 N N . LEU A 1 86 ? 3.777 7.472 -16.200 1.00 84.94 86 LEU A N 1
ATOM 700 C CA . LEU A 1 86 ? 2.441 7.229 -15.662 1.00 84.94 86 LEU A CA 1
ATOM 701 C C . LEU A 1 86 ? 2.288 5.799 -15.127 1.00 84.94 86 LEU A C 1
ATOM 703 O O . LEU A 1 86 ? 1.727 5.600 -14.050 1.00 84.94 86 LEU A O 1
ATOM 707 N N . VAL A 1 87 ? 2.811 4.798 -15.841 1.00 84.81 87 VAL A N 1
ATOM 708 C CA . VAL A 1 87 ? 2.774 3.399 -15.384 1.00 84.81 87 VAL A CA 1
ATOM 709 C C . VAL A 1 87 ? 3.624 3.206 -14.125 1.00 84.81 87 VAL A C 1
ATOM 711 O O . VAL A 1 87 ? 3.204 2.486 -13.216 1.00 84.81 87 VAL A O 1
ATOM 714 N N . ALA A 1 88 ? 4.772 3.876 -14.022 1.00 82.81 88 ALA A N 1
ATOM 715 C CA . ALA A 1 88 ? 5.603 3.844 -12.822 1.00 82.81 88 ALA A CA 1
ATOM 716 C C . ALA A 1 88 ? 4.887 4.475 -11.613 1.00 82.81 88 ALA A C 1
ATOM 718 O O .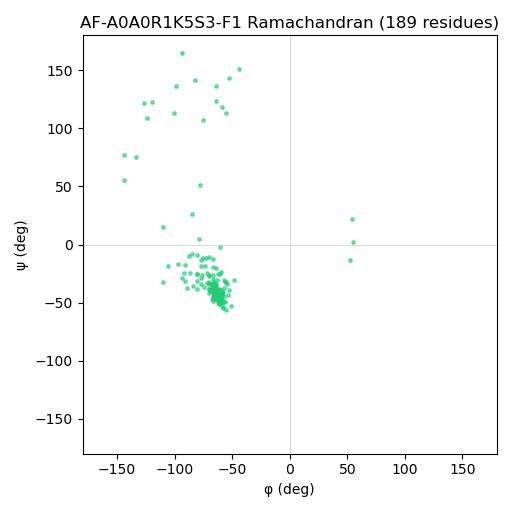 ALA A 1 88 ? 4.820 3.850 -10.553 1.00 82.81 88 ALA A O 1
ATOM 719 N N . ILE A 1 89 ? 4.274 5.653 -11.778 1.00 88.25 89 ILE A N 1
ATOM 720 C CA . ILE A 1 89 ? 3.481 6.314 -10.726 1.00 88.25 89 ILE A CA 1
ATOM 721 C C . ILE A 1 89 ? 2.304 5.432 -10.301 1.00 88.25 89 ILE A C 1
ATOM 723 O O . ILE A 1 89 ? 2.083 5.237 -9.107 1.00 88.25 89 ILE A O 1
ATOM 727 N N . MET A 1 90 ? 1.571 4.859 -11.258 1.00 89.12 90 MET A N 1
ATOM 728 C CA . MET A 1 90 ? 0.459 3.948 -10.977 1.00 89.12 90 MET A CA 1
ATOM 729 C C . MET A 1 90 ? 0.919 2.713 -10.199 1.00 89.12 90 MET A C 1
ATOM 731 O O . MET A 1 90 ? 0.252 2.294 -9.254 1.00 89.12 90 MET A O 1
ATOM 735 N N . SER A 1 91 ? 2.075 2.152 -10.549 1.00 87.00 91 SER A N 1
ATOM 736 C CA . SER A 1 91 ? 2.648 0.992 -9.858 1.00 87.00 91 SER A CA 1
ATOM 737 C C . SER A 1 91 ? 3.038 1.328 -8.414 1.00 87.00 91 SER A C 1
ATOM 739 O O . SER A 1 91 ? 2.711 0.589 -7.486 1.00 87.00 91 SER A O 1
ATOM 741 N N . LEU A 1 92 ? 3.654 2.494 -8.196 1.00 88.38 92 LEU A N 1
ATOM 742 C CA . LEU A 1 92 ? 3.991 2.995 -6.861 1.00 88.38 92 LEU A CA 1
ATOM 743 C C . LEU A 1 92 ? 2.736 3.289 -6.023 1.00 88.38 92 LEU A C 1
ATOM 745 O O . LEU A 1 92 ? 2.668 2.903 -4.856 1.00 88.38 92 LEU A O 1
ATOM 749 N N . ALA A 1 93 ? 1.723 3.926 -6.615 1.00 90.62 93 ALA A N 1
ATOM 750 C CA . ALA A 1 93 ? 0.473 4.262 -5.938 1.00 90.62 93 ALA A CA 1
ATOM 751 C C . ALA A 1 93 ? -0.302 3.007 -5.521 1.00 90.62 93 ALA A C 1
ATOM 753 O O . ALA A 1 93 ? -0.743 2.902 -4.378 1.00 90.62 93 ALA A O 1
ATOM 754 N N . THR A 1 94 ? -0.429 2.030 -6.421 1.00 89.19 94 THR A N 1
ATOM 755 C CA . THR A 1 94 ? -1.129 0.765 -6.143 1.00 89.19 94 THR A CA 1
ATOM 756 C C . THR A 1 94 ? -0.388 -0.079 -5.112 1.00 89.19 94 THR A C 1
ATOM 758 O O . THR A 1 94 ? -1.020 -0.562 -4.174 1.00 89.19 94 THR A O 1
ATOM 761 N N . THR A 1 95 ? 0.945 -0.139 -5.177 1.00 88.50 95 THR A N 1
ATOM 762 C CA . THR A 1 95 ? 1.767 -0.759 -4.126 1.00 88.50 95 THR A CA 1
ATOM 763 C C . THR A 1 95 ? 1.546 -0.084 -2.769 1.00 88.50 95 THR A C 1
ATOM 765 O O . THR A 1 95 ? 1.324 -0.752 -1.758 1.00 88.50 95 THR A O 1
ATOM 768 N N . GLY A 1 96 ? 1.575 1.252 -2.725 1.00 87.88 96 GLY A N 1
ATOM 769 C CA . GLY A 1 96 ? 1.278 2.009 -1.512 1.00 87.88 96 GLY A CA 1
ATOM 770 C C . GLY A 1 96 ? -0.124 1.700 -0.982 1.00 87.88 96 GLY A C 1
ATOM 771 O O . GLY A 1 96 ? -0.307 1.499 0.219 1.00 87.88 96 GLY A O 1
ATOM 772 N N . PHE A 1 97 ? -1.109 1.580 -1.868 1.00 91.00 97 PHE A N 1
ATOM 773 C CA . PHE A 1 97 ? -2.489 1.283 -1.504 1.00 91.00 97 PHE A CA 1
ATOM 774 C C . PHE A 1 97 ? -2.672 -0.128 -0.917 1.00 91.00 97 PHE A C 1
ATOM 776 O O . PHE A 1 97 ? -3.484 -0.313 -0.012 1.00 91.00 97 PHE A O 1
ATOM 783 N N . VAL A 1 98 ? -1.853 -1.111 -1.308 1.00 87.81 98 VAL A N 1
ATOM 784 C CA . VAL A 1 98 ? -1.799 -2.414 -0.612 1.00 87.81 98 VAL A CA 1
ATOM 785 C C . VAL A 1 98 ? -1.397 -2.240 0.858 1.00 87.81 98 VAL A C 1
ATOM 787 O O . VAL A 1 98 ? -2.005 -2.849 1.741 1.00 87.81 98 VAL A O 1
ATOM 790 N N . GLY A 1 99 ? -0.437 -1.355 1.146 1.00 86.06 99 GLY A N 1
ATOM 791 C CA . GLY A 1 99 ? -0.070 -0.983 2.517 1.00 86.06 99 GLY A CA 1
ATOM 792 C C . GLY A 1 99 ? -1.244 -0.386 3.304 1.00 86.06 99 GLY A C 1
ATOM 793 O O . GLY A 1 99 ? -1.448 -0.736 4.467 1.00 86.06 99 GLY A O 1
ATOM 794 N N . VAL A 1 100 ? -2.076 0.439 2.655 1.00 89.12 100 VAL A N 1
ATOM 795 C CA . VAL A 1 100 ? -3.325 0.968 3.239 1.00 89.12 100 VAL A CA 1
ATOM 796 C C . VAL A 1 100 ? -4.279 -0.174 3.588 1.00 89.12 100 VAL A C 1
ATOM 798 O O . VAL A 1 100 ? -4.781 -0.230 4.708 1.00 89.12 100 VAL A O 1
ATOM 801 N N . GLY A 1 101 ? -4.504 -1.118 2.671 1.00 86.44 101 GLY A N 1
ATOM 802 C CA . GLY A 1 101 ? -5.397 -2.257 2.907 1.00 86.44 101 GLY A CA 1
ATOM 803 C C . GLY A 1 101 ? -4.972 -3.122 4.099 1.00 86.44 101 GLY A C 1
ATOM 804 O O . GLY A 1 101 ? -5.801 -3.467 4.943 1.00 86.44 101 GLY A O 1
ATOM 805 N N . ILE A 1 102 ? -3.671 -3.404 4.229 1.00 85.31 102 ILE A N 1
ATOM 806 C CA . ILE A 1 102 ? -3.115 -4.129 5.386 1.00 85.31 102 ILE A CA 1
ATOM 807 C C . ILE A 1 102 ? -3.319 -3.328 6.680 1.00 85.31 102 ILE A C 1
ATOM 809 O O . ILE A 1 102 ? -3.727 -3.885 7.702 1.00 85.31 102 ILE A O 1
ATOM 813 N N . ALA A 1 103 ? -3.087 -2.013 6.645 1.00 85.44 103 ALA A N 1
ATOM 814 C CA . ALA A 1 103 ? -3.335 -1.136 7.786 1.00 85.44 103 ALA A CA 1
ATOM 815 C C . ALA A 1 103 ? -4.817 -1.178 8.218 1.00 85.44 103 ALA A C 1
ATOM 817 O O . ALA A 1 103 ? -5.115 -1.317 9.405 1.00 85.44 103 ALA A O 1
ATOM 818 N N . PHE A 1 104 ? -5.756 -1.156 7.272 1.00 85.56 104 PHE A N 1
ATOM 819 C CA . PHE A 1 104 ? -7.185 -1.285 7.564 1.00 85.56 104 PHE A CA 1
ATOM 820 C C . PHE A 1 104 ? -7.552 -2.624 8.211 1.00 85.56 104 PHE A C 1
ATOM 822 O O . PHE A 1 104 ? -8.364 -2.644 9.136 1.00 85.56 104 PHE A O 1
ATOM 829 N N . LEU A 1 105 ? -6.968 -3.743 7.780 1.00 82.81 105 LEU A N 1
ATOM 830 C CA . LEU A 1 105 ? -7.204 -5.044 8.420 1.00 82.81 105 LEU A CA 1
ATOM 831 C C . LEU A 1 105 ? -6.711 -5.091 9.873 1.00 82.81 105 LEU A C 1
ATOM 833 O O . LEU A 1 105 ? -7.354 -5.697 10.731 1.00 82.81 105 LEU A O 1
ATOM 837 N N . CYS A 1 106 ? -5.577 -4.451 10.157 1.00 76.81 106 CYS A N 1
ATOM 838 C CA . CYS A 1 106 ? -4.931 -4.490 11.471 1.00 76.81 106 CYS A CA 1
ATOM 839 C C . CYS A 1 106 ? -5.434 -3.415 12.451 1.00 76.81 106 CYS A C 1
ATOM 841 O O . CYS A 1 106 ? -5.181 -3.521 13.657 1.00 76.81 106 CYS A O 1
ATOM 843 N N . LYS A 1 107 ? -6.235 -2.445 11.986 1.00 75.88 107 LYS A N 1
ATOM 844 C CA . LYS A 1 107 ? -6.851 -1.394 12.815 1.00 75.88 107 LYS A CA 1
ATOM 845 C C . LYS A 1 107 ? -7.567 -1.891 14.099 1.00 75.88 107 LYS A C 1
ATOM 847 O O . LYS A 1 107 ? -7.538 -1.143 15.076 1.00 75.88 107 LYS A O 1
ATOM 852 N N . PRO A 1 108 ? -8.177 -3.105 14.235 1.00 64.50 108 PRO A N 1
ATOM 853 C CA . PRO A 1 108 ? -8.900 -3.467 15.457 1.00 64.50 108 PRO A CA 1
ATOM 854 C C . PRO A 1 108 ? -7.947 -3.934 16.557 1.00 64.50 108 PRO A C 1
ATOM 856 O O . PRO A 1 108 ? -8.291 -3.865 17.739 1.00 64.50 108 PRO A O 1
ATOM 859 N N . GLN A 1 109 ? -6.779 -4.441 16.164 1.00 65.19 109 GLN A N 1
ATOM 860 C CA . GLN A 1 109 ? -5.799 -5.010 17.072 1.00 65.19 109 GLN A CA 1
ATOM 861 C C . GLN A 1 109 ? -4.970 -3.910 17.740 1.00 65.19 109 GLN A C 1
ATOM 863 O O . GLN A 1 109 ? -4.552 -4.087 18.875 1.00 65.19 109 GLN A O 1
ATOM 868 N N . TRP A 1 110 ? -4.817 -2.734 17.128 1.00 63.44 110 TRP A N 1
ATOM 869 C CA . TRP A 1 110 ? -3.977 -1.666 17.686 1.00 63.44 110 TRP A CA 1
ATOM 870 C C . TRP A 1 110 ? -4.504 -1.046 18.978 1.00 63.44 110 TRP A C 1
ATOM 872 O O . TRP A 1 110 ? -3.707 -0.724 19.854 1.00 63.44 110 TRP A O 1
ATOM 882 N N . ASN A 1 111 ? -5.826 -0.923 19.126 1.00 58.97 111 ASN A N 1
ATOM 883 C CA . ASN A 1 111 ? -6.416 -0.305 20.318 1.00 58.97 111 ASN A CA 1
ATOM 884 C C . ASN A 1 111 ? -6.632 -1.302 21.467 1.00 58.97 111 ASN A C 1
ATOM 886 O O . ASN A 1 111 ? -6.695 -0.886 22.617 1.00 58.97 111 ASN A O 1
ATOM 890 N N . LYS A 1 112 ? -6.769 -2.605 21.174 1.00 60.53 112 LYS A N 1
ATOM 891 C CA . LYS A 1 112 ? -7.089 -3.630 22.189 1.00 60.53 112 LYS A CA 1
ATOM 892 C C . LYS A 1 112 ? -5.933 -4.592 22.494 1.00 60.53 112 LYS A C 1
ATOM 894 O O . LYS A 1 112 ? -5.810 -5.033 23.629 1.00 60.53 112 LYS A O 1
ATOM 899 N N . HIS A 1 113 ? -5.080 -4.900 21.514 1.00 65.25 113 HIS A N 1
ATOM 900 C CA . HIS A 1 113 ? -3.977 -5.864 21.631 1.00 65.25 113 HIS A CA 1
ATOM 901 C C . HIS A 1 113 ? -2.747 -5.404 20.822 1.00 65.25 113 HIS A C 1
ATOM 903 O O . HIS A 1 113 ? -2.487 -5.933 19.736 1.00 65.25 113 HIS A O 1
ATOM 909 N N . PRO A 1 114 ? -1.964 -4.434 21.334 1.00 64.69 114 PRO A N 1
ATOM 910 C CA . PRO A 1 114 ? -0.884 -3.796 20.577 1.00 64.69 114 PRO A CA 1
ATOM 911 C C . PRO A 1 114 ? 0.158 -4.797 20.053 1.00 64.69 114 PRO A C 1
ATOM 913 O O . PRO A 1 114 ? 0.599 -4.676 18.913 1.00 64.69 114 PRO A O 1
ATOM 916 N N . TYR A 1 115 ? 0.482 -5.833 20.832 1.00 66.88 115 TYR A N 1
ATOM 917 C CA . TYR A 1 115 ? 1.433 -6.877 20.434 1.00 66.88 115 TYR A CA 1
ATOM 918 C C . TYR A 1 115 ? 0.905 -7.794 19.320 1.00 66.88 115 TYR A C 1
ATOM 920 O O . TYR A 1 115 ? 1.654 -8.139 18.409 1.00 66.88 115 TYR A O 1
ATOM 928 N N . ALA A 1 116 ? -0.387 -8.144 19.343 1.00 61.66 116 ALA A N 1
ATOM 929 C CA . ALA A 1 116 ? -1.002 -8.960 18.294 1.00 61.66 116 ALA A CA 1
ATOM 930 C C . ALA A 1 116 ? -1.058 -8.198 16.962 1.00 61.66 116 ALA A C 1
ATOM 932 O O . ALA A 1 116 ? -0.714 -8.753 15.922 1.00 61.66 116 ALA A O 1
ATOM 933 N N . GLY A 1 117 ? -1.384 -6.900 17.013 1.00 60.00 117 GLY A N 1
ATOM 934 C CA . GLY A 1 117 ? -1.374 -6.031 15.836 1.00 60.00 117 GLY A CA 1
ATOM 935 C C . GLY A 1 117 ? 0.019 -5.864 15.229 1.00 60.00 117 GLY A C 1
ATOM 936 O O . GLY A 1 117 ? 0.162 -5.911 14.010 1.00 60.00 117 GLY A O 1
ATOM 937 N N . GLN A 1 118 ? 1.054 -5.715 16.063 1.00 68.75 118 GLN A N 1
ATOM 938 C CA . GLN A 1 118 ? 2.445 -5.631 15.604 1.00 68.75 118 GLN A CA 1
ATOM 939 C C . GLN A 1 118 ? 2.917 -6.941 14.957 1.00 68.75 118 GLN A C 1
ATOM 941 O O . GLN A 1 118 ? 3.487 -6.906 13.868 1.00 68.75 118 GLN A O 1
ATOM 946 N N . MET A 1 119 ? 2.629 -8.095 15.570 1.00 68.12 119 MET A N 1
ATOM 947 C CA . MET A 1 119 ? 2.957 -9.403 14.987 1.00 68.12 119 MET A CA 1
ATOM 948 C C . MET A 1 119 ? 2.197 -9.668 13.680 1.00 68.12 119 MET A C 1
ATOM 950 O O . MET A 1 119 ? 2.795 -10.143 12.716 1.00 68.12 119 MET A O 1
ATOM 954 N N . GLY A 1 120 ? 0.910 -9.312 13.613 1.00 64.62 120 GLY A N 1
ATOM 955 C CA . GLY A 1 120 ? 0.096 -9.448 12.402 1.00 64.62 120 GLY A CA 1
ATOM 956 C C . GLY A 1 120 ? 0.623 -8.611 11.237 1.00 64.62 120 GLY A C 1
ATOM 957 O O . GLY A 1 120 ? 0.692 -9.099 10.112 1.00 64.62 120 GLY A O 1
ATOM 958 N N . ILE A 1 121 ? 1.080 -7.385 11.506 1.00 72.19 121 ILE A N 1
ATOM 959 C CA . ILE A 1 121 ? 1.718 -6.536 10.493 1.00 72.19 121 ILE A CA 1
ATOM 960 C C . ILE A 1 121 ? 3.020 -7.156 10.000 1.00 72.19 121 ILE A C 1
ATOM 962 O O . ILE A 1 121 ? 3.226 -7.212 8.795 1.00 72.19 121 ILE A O 1
ATOM 966 N N . ILE A 1 122 ? 3.882 -7.643 10.896 1.00 74.75 122 ILE A N 1
ATOM 967 C CA . ILE A 1 122 ? 5.154 -8.263 10.498 1.00 74.75 122 ILE A CA 1
ATOM 968 C C . ILE A 1 122 ? 4.896 -9.470 9.593 1.00 74.75 122 ILE A C 1
ATOM 970 O O . ILE A 1 122 ? 5.549 -9.606 8.562 1.00 74.75 122 ILE A O 1
ATOM 974 N N . LEU A 1 123 ? 3.913 -10.307 9.935 1.00 70.50 123 LEU A N 1
ATOM 975 C CA . LEU A 1 123 ? 3.556 -11.479 9.141 1.00 70.50 123 LEU A CA 1
ATOM 976 C C . LEU A 1 123 ? 2.980 -11.077 7.775 1.00 70.50 123 LEU A C 1
ATOM 978 O O . LEU A 1 123 ? 3.415 -11.604 6.756 1.00 70.50 123 LEU A O 1
ATOM 982 N N . LEU A 1 124 ? 2.064 -10.106 7.726 1.00 73.19 124 LEU A N 1
ATOM 983 C CA . LEU A 1 124 ? 1.470 -9.631 6.470 1.00 73.19 124 LEU A CA 1
ATOM 984 C C . LEU A 1 124 ? 2.480 -8.904 5.575 1.00 73.19 124 LEU A C 1
ATOM 986 O O . LEU A 1 124 ? 2.458 -9.088 4.362 1.00 73.19 124 LEU A O 1
ATOM 990 N N . VAL A 1 125 ? 3.391 -8.123 6.156 1.00 73.88 125 VAL A N 1
ATOM 991 C CA . VAL A 1 125 ? 4.505 -7.481 5.442 1.00 73.88 125 VAL A CA 1
ATOM 992 C C . VAL A 1 125 ? 5.465 -8.533 4.902 1.00 73.88 125 VAL A C 1
ATOM 994 O O . VAL A 1 125 ? 5.856 -8.453 3.741 1.00 73.88 125 VAL A O 1
ATOM 997 N N . TYR A 1 126 ? 5.808 -9.542 5.708 1.00 71.94 126 TYR A N 1
ATOM 998 C CA . TYR A 1 126 ? 6.650 -10.647 5.266 1.00 71.94 126 TYR A CA 1
ATOM 999 C C . TYR A 1 126 ? 6.003 -11.395 4.101 1.00 71.94 126 TYR A C 1
ATOM 1001 O O . TYR A 1 126 ? 6.643 -11.562 3.074 1.00 71.94 126 TYR A O 1
ATOM 1009 N N . VAL A 1 127 ? 4.724 -11.766 4.199 1.00 67.56 127 VAL A N 1
ATOM 1010 C CA . VAL A 1 127 ? 4.006 -12.451 3.111 1.00 67.56 127 VAL A CA 1
ATOM 1011 C C . VAL A 1 127 ? 3.891 -11.570 1.861 1.00 67.56 127 VAL A C 1
ATOM 1013 O O . VAL A 1 127 ? 4.080 -12.064 0.751 1.00 67.56 127 VAL A O 1
ATOM 1016 N N . ALA A 1 128 ? 3.651 -10.265 2.018 1.00 67.94 128 ALA A N 1
ATOM 1017 C CA . ALA A 1 128 ? 3.584 -9.325 0.899 1.00 67.94 128 ALA A CA 1
ATOM 1018 C C . ALA A 1 128 ? 4.938 -9.144 0.184 1.00 67.94 128 ALA A C 1
ATOM 1020 O O . ALA A 1 128 ? 4.961 -8.933 -1.029 1.00 67.94 128 ALA A O 1
ATOM 1021 N N . LEU A 1 129 ? 6.060 -9.230 0.908 1.00 67.69 129 LEU A N 1
ATOM 1022 C CA . LEU A 1 129 ? 7.414 -9.056 0.364 1.00 67.69 129 LEU A CA 1
ATOM 1023 C C . LEU A 1 129 ? 8.087 -10.372 -0.064 1.00 67.69 129 LEU A C 1
ATOM 1025 O O . LEU A 1 129 ? 8.903 -10.360 -0.978 1.00 67.69 129 LEU A O 1
ATOM 1029 N N . ALA A 1 130 ? 7.766 -11.508 0.555 1.00 60.28 130 ALA A N 1
ATOM 1030 C CA . ALA A 1 130 ? 8.446 -12.792 0.340 1.00 60.28 130 ALA A CA 1
ATOM 1031 C C . ALA A 1 130 ? 8.019 -13.538 -0.940 1.00 60.28 130 ALA A C 1
ATOM 1033 O O . ALA A 1 130 ? 8.448 -14.669 -1.158 1.00 60.28 130 ALA A O 1
ATOM 1034 N N . GLY A 1 131 ? 7.164 -12.935 -1.773 1.00 55.53 131 GLY A N 1
ATOM 1035 C CA . GLY A 1 131 ? 6.440 -13.611 -2.855 1.00 55.53 131 GLY A CA 1
ATOM 1036 C C . GLY A 1 131 ? 7.223 -14.603 -3.729 1.00 55.53 131 GLY A C 1
ATOM 1037 O O . GLY A 1 131 ? 8.421 -14.468 -3.959 1.00 55.53 131 GLY A O 1
ATOM 1038 N N . SER A 1 132 ? 6.473 -15.590 -4.234 1.00 46.12 132 SER A N 1
ATOM 1039 C CA . SER A 1 132 ? 6.797 -16.687 -5.175 1.00 46.12 132 SER A CA 1
ATOM 1040 C C . SER A 1 132 ? 8.003 -17.596 -4.893 1.00 46.12 132 SER A C 1
ATOM 1042 O O . SER A 1 132 ? 8.074 -18.671 -5.472 1.00 46.12 132 SER A O 1
ATOM 1044 N N . SER A 1 133 ? 8.904 -17.242 -3.975 1.00 49.53 133 SER A N 1
ATOM 1045 C CA . SER A 1 133 ? 10.082 -18.063 -3.639 1.00 49.53 133 SER A CA 1
ATOM 1046 C C . SER A 1 133 ? 9.756 -19.363 -2.882 1.00 49.53 133 SER A C 1
ATOM 1048 O O . SER A 1 133 ? 10.620 -20.221 -2.720 1.00 49.53 133 SER A O 1
ATOM 1050 N N . ILE A 1 134 ? 8.510 -19.518 -2.423 1.00 52.31 134 ILE A N 1
ATOM 1051 C CA . ILE A 1 134 ? 8.013 -20.679 -1.681 1.00 52.31 134 ILE A CA 1
ATOM 1052 C C . ILE A 1 134 ? 6.765 -21.197 -2.409 1.00 52.31 134 ILE A C 1
ATOM 1054 O O . ILE A 1 134 ? 5.787 -20.458 -2.526 1.00 52.31 134 ILE A O 1
ATOM 1058 N N . ASP A 1 135 ? 6.755 -22.463 -2.839 1.00 51.53 135 ASP A N 1
ATOM 1059 C CA . ASP A 1 135 ? 5.646 -23.077 -3.602 1.00 51.53 135 ASP A CA 1
ATOM 1060 C C . ASP A 1 135 ? 4.276 -22.965 -2.899 1.00 51.53 135 ASP A C 1
ATOM 1062 O O . ASP A 1 135 ? 3.241 -22.788 -3.543 1.00 51.53 135 ASP A O 1
ATOM 1066 N N . LEU A 1 136 ? 4.253 -22.977 -1.561 1.00 49.72 136 LEU A N 1
ATOM 1067 C CA . LEU A 1 136 ? 3.043 -22.754 -0.753 1.00 49.72 136 LEU A CA 1
ATOM 1068 C C . LEU A 1 136 ? 2.437 -21.350 -0.935 1.00 49.72 136 LEU A C 1
ATOM 1070 O O . LEU A 1 136 ? 1.220 -21.186 -0.843 1.00 49.72 136 LEU A O 1
ATOM 1074 N N . LEU A 1 137 ? 3.260 -20.335 -1.217 1.00 47.66 137 LEU A N 1
ATOM 1075 C CA . LEU A 1 137 ? 2.803 -18.965 -1.460 1.00 47.66 137 LEU A CA 1
ATOM 1076 C C . LEU A 1 137 ? 2.277 -18.761 -2.888 1.00 47.66 137 LEU A C 1
ATOM 1078 O O . LEU A 1 137 ? 1.677 -17.723 -3.140 1.00 47.66 137 LEU A O 1
ATOM 1082 N N . HIS A 1 138 ? 2.433 -19.720 -3.808 1.00 53.06 138 HIS A N 1
ATOM 1083 C CA . HIS A 1 138 ? 1.923 -19.598 -5.181 1.00 53.06 138 HIS A CA 1
ATOM 1084 C C . HIS A 1 138 ? 0.383 -19.667 -5.255 1.00 53.06 138 HIS A C 1
ATOM 1086 O O . HIS A 1 138 ? -0.231 -19.105 -6.159 1.00 53.06 138 HIS A O 1
ATOM 1092 N N . TYR A 1 139 ? -0.269 -20.324 -4.293 1.00 51.03 139 TYR A N 1
ATOM 1093 C CA . TYR A 1 139 ? -1.732 -20.283 -4.159 1.00 51.03 139 TYR A CA 1
ATOM 1094 C C . TYR A 1 139 ? -2.207 -19.013 -3.447 1.00 51.03 139 TYR A C 1
ATOM 1096 O O . TYR A 1 139 ? -3.278 -18.487 -3.742 1.00 51.03 139 TYR A O 1
ATOM 1104 N N . VAL A 1 140 ? -1.390 -18.499 -2.524 1.00 50.84 140 VAL A N 1
ATOM 1105 C CA . VAL A 1 140 ? -1.674 -17.268 -1.777 1.00 50.84 140 VAL A CA 1
ATOM 1106 C C . VAL A 1 140 ? -1.419 -16.033 -2.637 1.00 50.84 140 VAL A C 1
ATOM 1108 O O . VAL A 1 140 ? -2.122 -15.049 -2.466 1.00 50.84 140 VAL A O 1
ATOM 1111 N N . SER A 1 141 ? -0.500 -16.079 -3.604 1.00 51.97 141 SER A N 1
ATOM 1112 C CA . SER A 1 141 ? -0.165 -14.955 -4.489 1.00 51.97 141 SER A CA 1
ATOM 1113 C C . SER A 1 141 ? -1.334 -14.496 -5.360 1.00 51.97 141 SER A C 1
ATOM 1115 O O . SER A 1 141 ? -1.391 -13.327 -5.730 1.00 51.97 141 SER A O 1
ATOM 1117 N N . TRP A 1 142 ? -2.300 -15.379 -5.640 1.00 50.16 142 TRP A N 1
ATOM 1118 C CA . TRP A 1 142 ? -3.538 -15.003 -6.325 1.00 50.16 142 TRP A CA 1
ATOM 1119 C C . TRP A 1 142 ? -4.471 -14.169 -5.436 1.00 50.16 142 TRP A C 1
ATOM 1121 O O . TRP A 1 142 ? -5.166 -13.282 -5.926 1.00 50.16 142 TRP A O 1
ATOM 1131 N N . PHE A 1 143 ? -4.463 -14.428 -4.125 1.00 48.00 143 PHE A N 1
ATOM 1132 C CA . PHE A 1 143 ? -5.254 -13.684 -3.144 1.00 48.00 143 PHE A CA 1
ATOM 1133 C C . PHE A 1 143 ? -4.493 -12.498 -2.543 1.00 48.00 143 PHE A C 1
ATOM 1135 O O . PHE A 1 143 ? -5.120 -11.561 -2.083 1.00 48.00 143 PHE A O 1
ATOM 1142 N N . LEU A 1 144 ? -3.162 -12.534 -2.543 1.00 52.81 144 LEU A N 1
ATOM 1143 C CA . LEU A 1 144 ? -2.233 -11.606 -1.904 1.00 52.81 144 LEU A CA 1
ATOM 1144 C C . LEU A 1 144 ? -1.143 -11.278 -2.940 1.00 52.81 144 LEU A C 1
ATOM 1146 O O . LEU A 1 144 ? -0.052 -11.845 -2.858 1.00 52.81 144 LEU A O 1
ATOM 1150 N N . PRO A 1 145 ? -1.433 -10.435 -3.957 1.00 58.25 145 PRO A N 1
ATOM 1151 C CA . PRO A 1 145 ? -0.477 -10.112 -5.008 1.00 58.25 145 PRO A CA 1
ATOM 1152 C C . PRO A 1 145 ? 0.794 -9.570 -4.352 1.00 58.25 145 PRO A C 1
ATOM 1154 O O . PRO A 1 145 ? 0.745 -8.508 -3.716 1.00 58.25 145 PRO A O 1
ATOM 1157 N N . PRO A 1 146 ? 1.923 -10.294 -4.441 1.00 62.81 146 PRO A N 1
ATOM 1158 C CA . PRO A 1 146 ? 3.115 -9.903 -3.725 1.00 62.81 146 PRO A CA 1
ATOM 1159 C C . PRO A 1 146 ? 3.597 -8.559 -4.252 1.00 62.81 146 PRO A C 1
ATOM 1161 O O . PRO A 1 146 ? 3.694 -8.340 -5.461 1.00 62.81 146 PRO A O 1
ATOM 1164 N N . VAL A 1 147 ? 3.984 -7.672 -3.346 1.00 63.88 147 VAL A N 1
ATOM 1165 C CA . VAL A 1 147 ? 4.731 -6.460 -3.692 1.00 63.88 147 VAL A CA 1
ATOM 1166 C C . VAL A 1 147 ? 6.017 -6.844 -4.441 1.00 63.88 147 VAL A C 1
ATOM 1168 O O . VAL A 1 147 ? 6.424 -6.160 -5.378 1.00 63.88 147 VAL A O 1
ATOM 1171 N N . SER A 1 148 ? 6.597 -8.005 -4.120 1.00 61.50 148 SER A N 1
ATOM 1172 C CA . SER A 1 148 ? 7.742 -8.569 -4.841 1.00 61.50 148 SER A CA 1
ATOM 1173 C C . SER A 1 148 ? 7.448 -9.003 -6.278 1.00 61.50 148 SER A C 1
ATOM 1175 O O . SER A 1 148 ? 8.377 -9.079 -7.081 1.00 61.50 148 SER A O 1
ATOM 1177 N N . GLN A 1 149 ? 6.186 -9.226 -6.657 1.00 69.88 149 GLN A N 1
ATOM 1178 C CA . GLN A 1 149 ? 5.835 -9.550 -8.039 1.00 69.88 149 GLN A CA 1
ATOM 1179 C C . GLN A 1 149 ? 6.011 -8.336 -8.963 1.00 69.88 149 GLN A C 1
ATOM 1181 O O . GLN A 1 149 ? 6.424 -8.483 -10.108 1.00 69.88 149 GLN A O 1
ATOM 1186 N N . MET A 1 150 ? 5.789 -7.114 -8.465 1.00 69.88 150 MET A N 1
ATOM 1187 C CA . MET A 1 150 ? 6.141 -5.908 -9.227 1.00 69.88 150 MET A CA 1
ATOM 1188 C C . MET A 1 150 ? 7.651 -5.757 -9.410 1.00 69.88 150 MET A C 1
ATOM 1190 O O . MET A 1 150 ? 8.100 -5.336 -10.473 1.00 69.88 150 MET A O 1
ATOM 1194 N N . ILE A 1 151 ? 8.433 -6.113 -8.387 1.00 66.50 151 ILE A N 1
ATOM 1195 C CA . ILE A 1 151 ? 9.897 -6.023 -8.428 1.00 66.50 151 ILE A CA 1
ATOM 1196 C C . ILE A 1 151 ? 10.462 -7.026 -9.441 1.00 66.50 151 ILE A C 1
ATOM 1198 O O . ILE A 1 151 ? 11.276 -6.649 -10.279 1.00 66.50 151 ILE A O 1
ATOM 1202 N N . THR A 1 152 ? 9.989 -8.273 -9.406 1.00 64.62 152 THR A N 1
ATOM 1203 C CA . THR A 1 152 ? 10.414 -9.338 -10.333 1.00 64.62 152 THR A CA 1
ATOM 1204 C C . THR A 1 152 ? 10.008 -9.037 -11.774 1.00 64.62 152 THR A C 1
ATOM 1206 O O . THR A 1 152 ? 10.853 -9.105 -12.657 1.00 64.62 152 THR A O 1
ATOM 1209 N N . ILE A 1 153 ? 8.776 -8.575 -12.027 1.00 68.19 153 ILE A N 1
ATOM 1210 C CA . ILE A 1 153 ? 8.344 -8.187 -13.383 1.00 68.19 153 ILE A CA 1
ATOM 1211 C C . ILE A 1 153 ? 9.183 -7.024 -13.929 1.00 68.19 153 ILE A C 1
ATOM 1213 O O . ILE A 1 153 ? 9.545 -7.041 -15.102 1.00 68.19 153 ILE A O 1
ATOM 1217 N N . PHE A 1 154 ? 9.536 -6.036 -13.101 1.00 67.00 154 PHE A N 1
ATOM 1218 C CA . PHE A 1 154 ? 10.410 -4.936 -13.527 1.00 67.00 154 PHE A CA 1
ATOM 1219 C C . PHE A 1 154 ? 11.868 -5.368 -13.761 1.00 67.00 154 PHE A C 1
ATOM 1221 O O . PHE A 1 154 ? 12.584 -4.732 -14.531 1.00 67.00 154 PHE A O 1
ATOM 1228 N N . GLN A 1 155 ? 12.327 -6.420 -13.080 1.00 64.62 155 GLN A N 1
ATOM 1229 C CA . GLN A 1 155 ? 13.669 -6.986 -13.249 1.00 64.62 155 GLN A CA 1
ATOM 1230 C C . GLN A 1 155 ? 13.773 -7.900 -14.475 1.00 64.62 155 GLN A C 1
ATOM 1232 O O . GLN A 1 155 ? 14.795 -7.884 -15.156 1.00 64.62 155 GLN A O 1
ATOM 1237 N N . GLU A 1 156 ? 12.733 -8.686 -14.755 1.00 62.41 156 GLU A N 1
ATOM 1238 C CA . GLU A 1 156 ? 12.730 -9.703 -15.811 1.00 62.41 156 GLU A CA 1
ATOM 1239 C C . GLU A 1 156 ? 12.228 -9.176 -17.158 1.00 62.41 156 GLU A C 1
ATOM 1241 O O . GLU A 1 156 ? 12.670 -9.649 -18.207 1.00 62.41 156 GLU A O 1
ATOM 1246 N N . GLN A 1 157 ? 11.309 -8.206 -17.163 1.00 61.25 157 GLN A N 1
ATOM 1247 C CA . GLN A 1 157 ? 10.717 -7.707 -18.401 1.00 61.25 157 GLN A CA 1
ATOM 1248 C C . GLN A 1 157 ? 11.367 -6.412 -18.876 1.00 61.25 157 GLN A C 1
ATOM 1250 O O . GLN A 1 157 ? 11.568 -5.460 -18.129 1.00 61.25 157 GLN A O 1
ATOM 1255 N N . THR A 1 158 ? 11.619 -6.344 -20.182 1.00 58.72 158 THR A N 1
ATOM 1256 C CA . THR A 1 158 ? 12.203 -5.168 -20.843 1.00 58.72 158 THR A CA 1
ATOM 1257 C C . THR A 1 158 ? 11.228 -3.993 -20.966 1.00 58.72 158 THR A C 1
ATOM 1259 O O . THR A 1 158 ? 11.649 -2.888 -21.303 1.00 58.72 158 THR A O 1
ATOM 1262 N N . SER A 1 159 ? 9.931 -4.199 -20.700 1.00 66.50 159 SER A N 1
ATOM 1263 C CA . SER A 1 159 ? 8.894 -3.174 -20.844 1.00 66.50 159 SER A CA 1
ATOM 1264 C C . SER A 1 159 ? 8.172 -2.876 -19.534 1.00 66.50 159 SER A C 1
ATOM 1266 O O . SER A 1 159 ? 7.488 -3.724 -18.970 1.00 66.50 159 SER A O 1
ATOM 1268 N N . ILE A 1 160 ? 8.214 -1.607 -19.126 1.00 69.44 160 ILE A N 1
ATOM 1269 C CA . ILE A 1 160 ? 7.516 -1.072 -17.944 1.00 69.44 160 ILE A CA 1
ATOM 1270 C C . ILE A 1 160 ? 5.991 -1.244 -18.049 1.00 69.44 160 ILE A C 1
ATOM 1272 O O . ILE A 1 160 ? 5.307 -1.384 -17.039 1.00 69.44 160 ILE A O 1
ATOM 1276 N N . ARG A 1 161 ? 5.443 -1.329 -19.269 1.00 72.44 161 ARG A N 1
ATOM 1277 C CA . ARG A 1 161 ? 4.003 -1.541 -19.510 1.00 72.44 161 ARG A CA 1
ATOM 1278 C C . ARG A 1 161 ? 3.501 -2.891 -18.991 1.00 72.44 161 ARG A C 1
ATOM 1280 O O . ARG A 1 161 ? 2.309 -3.029 -18.725 1.00 72.44 161 ARG A O 1
ATOM 1287 N N . ALA A 1 162 ? 4.395 -3.855 -18.786 1.00 76.12 162 ALA A N 1
ATOM 1288 C CA . ALA A 1 162 ? 4.068 -5.141 -18.186 1.00 76.12 162 ALA A CA 1
ATOM 1289 C C . ALA A 1 162 ? 3.643 -5.055 -16.712 1.00 76.12 162 ALA A C 1
ATOM 1291 O O . ALA A 1 162 ? 3.093 -6.016 -16.182 1.00 76.12 162 ALA A O 1
ATOM 1292 N N . LEU A 1 163 ? 3.853 -3.911 -16.051 1.00 77.69 163 LEU A N 1
ATOM 1293 C CA . LEU A 1 163 ? 3.403 -3.685 -14.678 1.00 77.69 163 LEU A CA 1
ATOM 1294 C C . LEU A 1 163 ? 1.902 -3.386 -14.572 1.00 77.69 163 LEU A C 1
ATOM 1296 O O . LEU A 1 163 ? 1.335 -3.535 -13.492 1.00 77.69 163 LEU A O 1
ATOM 1300 N N . ILE A 1 164 ? 1.242 -2.985 -15.666 1.00 81.06 164 ILE A N 1
ATOM 1301 C CA . ILE A 1 164 ? -0.171 -2.567 -15.651 1.00 81.06 164 ILE A CA 1
ATOM 1302 C C . ILE A 1 164 ? -1.100 -3.664 -15.097 1.00 81.06 164 ILE A C 1
ATOM 1304 O O . ILE A 1 164 ? -1.887 -3.357 -14.198 1.00 81.06 164 ILE A O 1
ATOM 1308 N N . PRO A 1 165 ? -1.031 -4.932 -15.555 1.00 81.12 165 PRO A N 1
ATOM 1309 C CA . PRO A 1 165 ? -1.897 -5.988 -15.031 1.00 81.12 165 PRO A CA 1
ATOM 1310 C C . PRO A 1 165 ? -1.697 -6.206 -13.527 1.00 81.12 165 PRO A C 1
ATOM 1312 O O . PRO A 1 165 ? -2.669 -6.327 -12.784 1.00 81.12 165 PRO A O 1
ATOM 1315 N N . THR A 1 166 ? -0.445 -6.181 -13.066 1.00 81.06 166 THR A N 1
ATOM 1316 C CA . THR A 1 166 ? -0.088 -6.359 -11.653 1.00 81.06 166 THR A CA 1
ATOM 1317 C C . THR A 1 166 ? -0.555 -5.181 -10.799 1.00 81.06 166 THR A C 1
ATOM 1319 O O . THR A 1 166 ? -1.070 -5.386 -9.703 1.00 81.06 166 THR A O 1
ATOM 1322 N N . ALA A 1 167 ? -0.456 -3.949 -11.307 1.00 83.94 167 ALA A N 1
ATOM 1323 C CA . ALA A 1 167 ? -0.977 -2.756 -10.640 1.00 83.94 167 ALA A CA 1
ATOM 1324 C C . ALA A 1 167 ? -2.500 -2.831 -10.454 1.00 83.94 167 ALA A C 1
ATOM 1326 O O . ALA A 1 167 ? -3.014 -2.535 -9.375 1.00 83.94 167 ALA A O 1
ATOM 1327 N N . ILE A 1 168 ? -3.231 -3.290 -11.476 1.00 84.06 168 ILE A N 1
ATOM 1328 C CA . ILE A 1 168 ? -4.684 -3.495 -11.390 1.00 84.06 168 ILE A CA 1
ATOM 1329 C C . ILE A 1 168 ? -5.013 -4.570 -10.347 1.00 84.06 168 ILE A C 1
ATOM 1331 O O . ILE A 1 168 ? -5.893 -4.361 -9.513 1.00 84.06 168 ILE A O 1
ATOM 1335 N N . GLN A 1 169 ? -4.295 -5.696 -10.348 1.00 82.12 169 GLN A N 1
ATOM 1336 C CA . GLN A 1 169 ? -4.485 -6.760 -9.356 1.00 82.12 169 GLN A CA 1
ATOM 1337 C C . GLN A 1 169 ? -4.246 -6.262 -7.926 1.00 82.12 169 GLN A C 1
ATOM 1339 O O . GLN A 1 169 ? -5.067 -6.515 -7.045 1.00 82.12 169 GLN A O 1
ATOM 1344 N N . GLN A 1 170 ? -3.169 -5.506 -7.695 1.00 84.44 170 GLN A N 1
ATOM 1345 C CA . GLN A 1 170 ? -2.875 -4.904 -6.393 1.00 84.44 170 GLN A CA 1
ATOM 1346 C C . GLN A 1 170 ? -3.951 -3.908 -5.950 1.00 84.44 170 GLN A C 1
ATOM 1348 O O . GLN A 1 170 ? -4.336 -3.903 -4.781 1.00 84.44 170 GLN A O 1
ATOM 1353 N N . PHE A 1 171 ? -4.475 -3.102 -6.876 1.00 86.31 171 PHE A N 1
ATOM 1354 C CA . PHE A 1 171 ? -5.568 -2.179 -6.584 1.00 86.31 171 PHE A CA 1
ATOM 1355 C C . PHE A 1 171 ? -6.839 -2.919 -6.149 1.00 86.31 171 PHE A C 1
ATOM 1357 O O . PHE A 1 171 ? -7.397 -2.619 -5.093 1.00 86.31 171 PHE A O 1
ATOM 1364 N N . VAL A 1 172 ? -7.261 -3.926 -6.922 1.00 85.50 172 VAL A N 1
ATOM 1365 C CA . VAL A 1 172 ? -8.435 -4.753 -6.598 1.00 85.50 172 VAL A CA 1
ATOM 1366 C C . VAL A 1 172 ? -8.246 -5.447 -5.251 1.00 85.50 172 VAL A C 1
ATOM 1368 O O . VAL A 1 172 ? -9.151 -5.428 -4.419 1.00 85.50 172 VAL A O 1
ATOM 1371 N N . TYR A 1 173 ? -7.061 -6.002 -4.999 1.00 83.25 173 TYR A N 1
ATOM 1372 C CA . TYR A 1 173 ? -6.740 -6.636 -3.727 1.00 83.25 173 TYR A CA 1
ATOM 1373 C C . TYR A 1 173 ? -6.863 -5.670 -2.543 1.00 83.25 173 TYR A C 1
ATOM 1375 O O . TYR A 1 173 ? -7.540 -5.976 -1.560 1.00 83.25 173 TYR A O 1
ATOM 1383 N N . ALA A 1 174 ? -6.268 -4.481 -2.641 1.00 84.44 174 ALA A N 1
ATOM 1384 C CA . ALA A 1 174 ? -6.366 -3.467 -1.598 1.00 84.44 174 ALA A CA 1
ATOM 1385 C C . ALA A 1 174 ? -7.828 -3.067 -1.325 1.00 84.44 174 ALA A C 1
ATOM 1387 O O . ALA A 1 174 ? -8.227 -2.966 -0.164 1.00 84.44 174 ALA A O 1
ATOM 1388 N N . CYS A 1 175 ? -8.656 -2.925 -2.367 1.00 86.38 175 CYS A N 1
ATOM 1389 C CA . CYS A 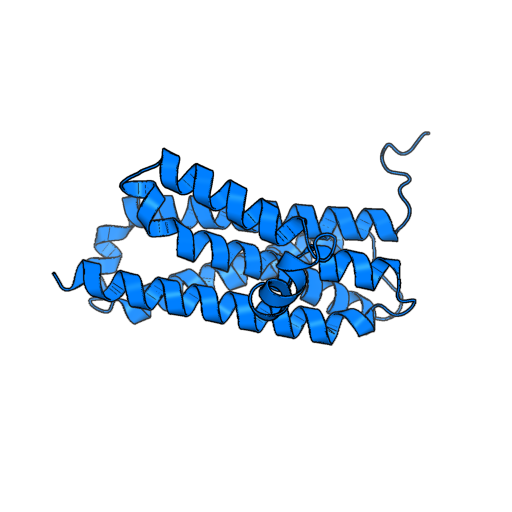1 175 ? -10.093 -2.696 -2.209 1.00 86.38 175 CYS A CA 1
ATOM 1390 C C . CYS A 1 175 ? -10.783 -3.839 -1.451 1.00 86.38 175 CYS A C 1
ATOM 1392 O O . CYS A 1 175 ? -11.553 -3.572 -0.529 1.00 86.38 175 CYS A O 1
ATOM 1394 N N . VAL A 1 176 ? -10.494 -5.099 -1.795 1.00 85.31 176 VAL A N 1
ATOM 1395 C CA . VAL A 1 176 ? -11.052 -6.270 -1.098 1.00 85.31 176 VAL A CA 1
ATOM 1396 C C . VAL A 1 176 ? -10.666 -6.258 0.380 1.00 85.31 176 VAL A C 1
ATOM 1398 O O . VAL A 1 176 ? -11.536 -6.434 1.232 1.00 85.31 176 VAL A O 1
ATOM 1401 N N . LEU A 1 177 ? -9.399 -5.980 0.709 1.00 84.38 177 LEU A N 1
ATOM 1402 C CA . LEU A 1 177 ? -8.952 -5.880 2.100 1.00 84.38 177 LEU A CA 1
ATOM 1403 C C . LEU A 1 177 ? -9.696 -4.798 2.885 1.00 84.38 177 LEU A C 1
ATOM 1405 O O . LEU A 1 177 ? -10.109 -5.030 4.022 1.00 84.38 177 LEU A O 1
ATOM 1409 N N . ILE A 1 178 ? -9.866 -3.623 2.277 1.00 85.94 178 ILE A N 1
ATOM 1410 C CA . ILE A 1 178 ? -10.563 -2.492 2.890 1.00 85.94 178 ILE A CA 1
ATOM 1411 C C . ILE A 1 178 ? -12.036 -2.849 3.118 1.00 85.94 178 ILE A C 1
ATOM 1413 O O . ILE A 1 178 ? -12.547 -2.655 4.216 1.00 85.94 178 ILE A O 1
ATOM 1417 N N . VAL A 1 179 ? -12.724 -3.437 2.138 1.00 85.44 179 VAL A N 1
ATOM 1418 C CA . VAL A 1 179 ? -14.133 -3.834 2.300 1.00 85.44 179 VAL A CA 1
ATOM 1419 C C . VAL A 1 179 ? -14.289 -4.908 3.379 1.00 85.44 179 VAL A C 1
ATOM 1421 O O . VAL A 1 179 ? -15.140 -4.763 4.258 1.00 85.44 179 VAL A O 1
ATOM 1424 N N . LEU A 1 180 ? -13.444 -5.947 3.370 1.00 83.56 180 LEU A N 1
ATOM 1425 C CA . LEU A 1 180 ? -13.453 -6.989 4.402 1.00 83.56 180 LEU A CA 1
ATOM 1426 C C . LEU A 1 180 ? -13.267 -6.376 5.789 1.00 83.56 180 LEU A C 1
ATOM 1428 O O . LEU A 1 180 ? -14.075 -6.619 6.683 1.00 83.56 180 LEU A O 1
ATOM 1432 N N . SER A 1 181 ? -12.261 -5.517 5.939 1.00 82.50 181 SER A N 1
ATOM 1433 C CA . SER A 1 181 ? -12.021 -4.746 7.155 1.00 82.50 181 SER A CA 1
ATOM 1434 C C . SER A 1 181 ? -13.289 -4.007 7.617 1.00 82.50 181 SER A C 1
ATOM 1436 O O . SER A 1 181 ? -13.744 -4.236 8.739 1.00 82.50 181 SER A O 1
ATOM 1438 N N . GLY A 1 182 ? -13.932 -3.223 6.744 1.00 77.25 182 GLY A N 1
ATOM 1439 C CA . GLY A 1 182 ? -15.163 -2.480 7.047 1.00 77.25 182 GLY A CA 1
ATOM 1440 C C . GLY A 1 182 ? -16.324 -3.357 7.534 1.00 77.25 182 GLY A C 1
ATOM 1441 O O . GLY A 1 182 ? -16.951 -3.048 8.548 1.00 77.25 182 GLY A O 1
ATOM 1442 N N . THR A 1 183 ? -16.569 -4.500 6.882 1.00 77.88 183 THR A N 1
ATOM 1443 C CA . THR A 1 183 ? -17.658 -5.420 7.276 1.00 77.88 183 THR A CA 1
ATOM 1444 C C . THR A 1 183 ? -17.467 -6.029 8.670 1.00 77.88 183 THR A C 1
ATOM 1446 O O . THR A 1 183 ? -18.436 -6.211 9.410 1.00 77.88 183 THR A O 1
ATOM 1449 N N . PHE A 1 184 ? -16.225 -6.312 9.080 1.00 70.50 184 PHE A N 1
ATOM 1450 C CA . PHE A 1 184 ? -15.942 -6.807 10.432 1.00 70.50 184 PHE A CA 1
ATOM 1451 C C . PHE A 1 184 ? -16.119 -5.724 11.508 1.00 70.50 184 PHE A C 1
ATOM 1453 O O . PHE A 1 184 ? -16.383 -6.045 12.669 1.00 70.50 184 PHE A O 1
ATOM 1460 N N . TYR A 1 185 ? -15.994 -4.448 11.145 1.00 64.75 185 TYR A N 1
ATOM 1461 C CA . TYR A 1 185 ? -16.133 -3.326 12.071 1.00 64.75 185 TYR A CA 1
ATOM 1462 C C . TYR A 1 185 ? -17.562 -2.868 12.307 1.00 64.75 185 TYR A C 1
ATOM 1464 O O . TYR A 1 185 ? -17.869 -2.487 13.436 1.00 64.75 185 TYR A O 1
ATOM 1472 N N . GLU A 1 186 ? -18.421 -2.903 11.289 1.00 61.69 186 GLU A N 1
ATOM 1473 C CA . GLU A 1 186 ? -19.827 -2.507 11.420 1.00 61.69 186 GLU A CA 1
ATOM 1474 C C . GLU A 1 186 ? -20.510 -3.272 12.569 1.00 61.69 186 GLU A C 1
ATOM 1476 O O . GLU A 1 186 ? -21.142 -2.679 13.444 1.00 61.69 186 GLU A O 1
ATOM 1481 N N . LYS A 1 187 ? -20.249 -4.585 12.666 1.00 52.16 187 LYS A N 1
ATOM 1482 C CA . LYS A 1 187 ? -20.753 -5.448 13.750 1.00 52.16 187 LYS A CA 1
ATOM 1483 C C . LYS A 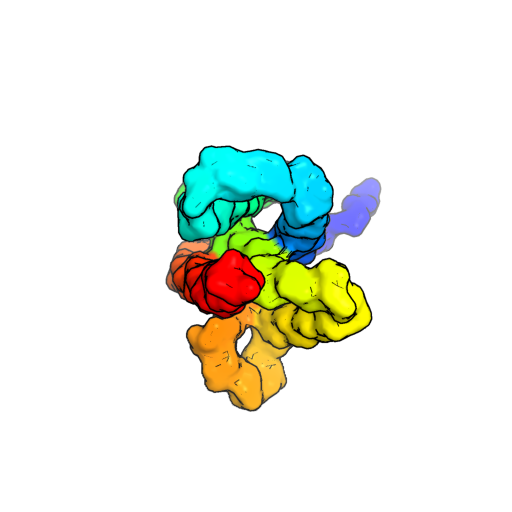1 187 ? -20.313 -5.035 15.156 1.00 52.16 187 LYS A C 1
ATOM 1485 O O . LYS A 1 187 ? -20.959 -5.417 16.123 1.00 52.16 187 LYS A O 1
ATOM 1490 N N . LYS A 1 188 ? -19.203 -4.308 15.292 1.00 51.56 188 LYS A N 1
ATOM 1491 C CA . LYS A 1 188 ? -18.624 -3.935 16.591 1.00 51.56 188 LYS A CA 1
ATOM 1492 C C . LYS A 1 188 ? -19.141 -2.593 17.114 1.00 51.56 188 LYS A C 1
ATOM 1494 O O . LYS A 1 188 ? -18.959 -2.323 18.292 1.00 51.56 188 LYS A O 1
ATOM 1499 N N . LEU A 1 189 ? -19.733 -1.765 16.250 1.00 49.19 189 LEU A N 1
ATOM 1500 C CA . LEU A 1 189 ? -20.397 -0.510 16.625 1.00 49.19 189 LEU A CA 1
ATOM 1501 C C . LEU A 1 189 ? -21.915 -0.652 16.788 1.00 49.19 189 LEU A C 1
ATOM 1503 O O . LEU A 1 189 ? -22.540 0.222 17.375 1.00 49.19 189 LEU A O 1
ATOM 1507 N N . SER A 1 190 ? -22.500 -1.729 16.259 1.00 39.12 190 SER A N 1
ATOM 1508 C CA . SER A 1 190 ? -23.930 -2.041 16.383 1.00 39.12 190 SER A CA 1
ATOM 1509 C C . SER A 1 190 ? -24.305 -2.794 17.674 1.00 39.12 190 SER A C 1
ATOM 1511 O O . SER A 1 190 ? -25.496 -2.992 17.908 1.00 39.12 190 SER A O 1
ATOM 1513 N N . ASN A 1 191 ? -23.326 -3.234 18.473 1.00 36.38 191 ASN A N 1
ATOM 1514 C CA . ASN A 1 191 ? -23.501 -3.908 19.770 1.00 36.38 191 ASN A CA 1
ATOM 1515 C C . ASN A 1 191 ? -22.963 -3.024 20.892 1.00 36.38 191 ASN A C 1
ATOM 1517 O O . ASN A 1 191 ? -23.543 -3.074 21.996 1.00 36.38 191 ASN A O 1
#

Secondary structure (DSSP, 8-state):
---TT---HHHHHHHHHHHHHHHHHHHHHHHHHHHHHH-HHHHHHH--HHHHHHHHHHHHHHHHHHHHHHHHHHTT---S-HHHHHHHHHHHHHHHHHHHHHHHHHHHHHHH-HHHHHHHHHHHHHHHHSTTSSTTHHHHTTTS--HHHHHHHHHH-S-GGGHHHHHHHHHHHHHHHHHHHHHHHHHHH--

Solvent-accessible surface area (backbone atoms only — not comparable to full-atom values): 10223 Å² total; per-residue (Å²): 133,85,64,96,73,83,59,58,70,60,58,50,51,41,51,49,45,55,47,37,22,53,52,27,22,56,50,40,42,53,50,57,54,49,46,67,71,74,37,56,69,58,56,65,71,65,73,44,66,67,62,54,52,50,51,53,52,51,51,54,49,52,53,27,42,51,48,20,49,51,53,48,65,75,63,70,72,78,57,96,48,68,69,57,46,50,48,51,35,48,39,35,20,19,44,11,38,36,21,36,14,53,30,46,57,39,55,71,30,54,82,77,36,54,68,60,26,53,51,51,48,52,52,52,51,46,56,30,54,58,43,70,82,41,78,80,40,56,69,44,35,79,74,47,61,22,61,36,51,59,40,49,49,60,65,74,42,95,49,71,73,71,45,52,67,57,26,51,50,26,41,56,42,18,52,50,36,37,50,54,31,50,62,66,46,54,64,66,75,77,108

Radius of gyration: 17.73 Å; Cα contacts (8 Å, |Δi|>4): 191; chains: 1; bounding box: 57×37×45 Å

Organism: NCBI:txid1423775

Foldseek 3Di:
DDDPDPDDPLVLLLCLLLVLLVVLLVVLLVLLVVCVVPVVVVCVVVVDLVVVLVVSLVVSLVVLLVVLVVSLVVSPPDDPDPVLSVLSSLLSSLSSLLSNLQSLQLSVCVVPPVVVSVVSSVVLSCLLAVPPPDPVSVVVCQLRVRSVVLSVCSVPDPDSVSCVVSSVSSNVNSVVSSVVSSVVVVVVVVD

Nearest PDB structures (foldseek):
  7r8a-assembly1_A  TM=7.125E-01  e=5.475E-02  Homo sapiens
  8bht-assembly1_A  TM=7.124E-01  e=1.027E-01  Homo sapiens
  5njg-assembly1_B  TM=7.030E-01  e=1.441E-01  Homo sapiens
  8wbx-assembly1_B  TM=6.334E-01  e=6.974E-02  Arabidopsis thaliana
  5vre-assembly1_D  TM=2.374E-01  e=1.470E+00  Chamaesiphon minutus PCC 6605